Protein 6JKK (pdb70)

Radius of gyration: 20.42 Å; Cα contacts (8 Å, |Δi|>4): 570; chains: 1; bounding box: 58×42×47 Å

B-factor: mean 30.37, std 13.74, range [8.72, 92.18]

Secondary structure (DSSP, 8-state):
--TT-HHHHHHHHHHTTHHHHHTT-TTEEE-S-PPPP-TTEEEEETTEEEEEEEEEEE-SSEEEEEEEETTTTEEEEEEEESS--HHHHHHHHHHHHH---TTTGGGB----EEEE-SS-EEEEEEPPSS-BHHHHHHHHHHHHSSPPPHHHHHHHHHHHHHHHHHHHHTTEE-S--SGGGEEE-SPPPSSTTS--EEE---TT-EEGGGS-TT--B----SSGGG--HHHHTT--BSTHHHHHHHHHHHHHHHHSS---EEE-TTSS-EEESSPPPTTTTHHHHHHHHHHHH--S-SS----HHHHHHHHHHHHHTTHHHHHHHHHHHHHHH-

InterPro domains:
  IPR000719 Protein kinase domain [PF00069] (1175-1383)
  IPR000719 Protein ki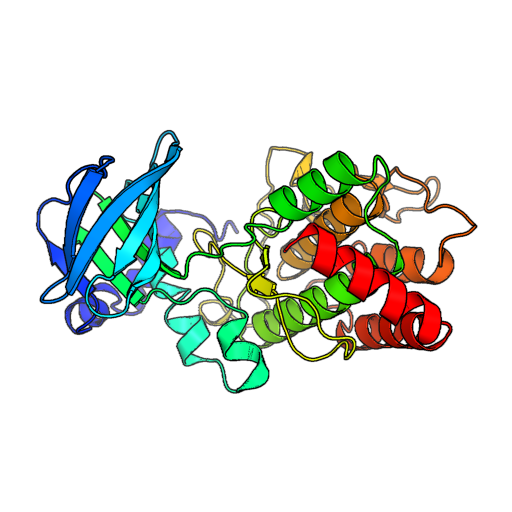nase domain [PS50011] (1175-1460)
  IPR000719 Protein kinase domain [SM00220] (1175-1437)
  IPR008271 Serine/threonine-protein kinase, active site [PS00108] (1297-1309)
  IPR011009 Protein kinase-like domain superfamily [SSF56112] (1172-1439)
  IPR013212 Mad3/Bub1 homology region 1 [PF08311] (39-160)
  IPR013212 Mad3/Bub1 homology region 1 [PS51489] (43-205)
  IPR013212 Mad3/Bub1 homology region 1 [SM00777] (36-160)
  IPR015661 Mitotic spindle checkpoint protein Bub1/Mad3 [PTHR14030] (1158-1445)
  IPR017441 Protein kinase, ATP binding site [PS00107] (1181-1204)

Solvent-accessible surface area: 16190 Å² total; per-residue (Å²): 107,46,4,43,65,116,142,32,26,53,59,18,18,129,81,66,79,9,68,106,110,3,103,146,26,115,42,8,49,89,44,46,128,5,160,171,12,116,50,137,52,113,30,98,0,88,132,27,96,1,62,2,34,142,91,97,28,135,52,84,156,13,16,47,10,14,3,69,20,77,154,60,39,131,85,4,18,0,46,4,47,54,107,15,21,81,16,9,0,11,0,5,33,46,0,45,84,49,23,125,30,142,76,0,81,74,0,1,8,88,11,48,48,0,11,3,2,128,50,0,0,1,7,0,25,89,53,7,108,57,25,23,0,32,35,2,1,75,81,7,46,86,88,51,115,169,70,5,43,20,11,3,0,0,1,0,0,0,5,0,0,11,0,0,41,57,0,26,87,15,8,0,0,0,8,44,11,56,5,66,4,0,23,0,40,76,57,10,52,66,73,26,61,78,7,1,0,11,0,28,53,1,16,72,1,2,1,26,130,48,24,96,130,131,36,47,1,90,74,64,40,174,80,79,80,84,43,0,5,4,8,65,56,78,93,62,0,3,40,4,11,1,0,13,6,0,0,21,0,0,2,7,0,2,14,27,145,134,4,107,9,49,84,80,102,140,48,110,62,33,18,3,121,35,118,8,34,167,176,35,65,82,101,19,0,59,42,0,1,91,45,2,4,41,14,194,52,26,202,79,56,26,100,7,62,94,3,19,69,42,0,59,74,12,10,59,146,93,128,163,87,10,49,76,3,9,64,115,7,34,98,28,11,165

Structure (mmCIF, N/CA/C/O backbone):
data_6JKK
#
_entry.id   6JKK
#
_cell.length_a   59.221
_cell.length_b   61.617
_cell.length_c   94.054
_cell.angle_alpha   90.000
_cell.angle_beta   90.000
_cell.angle_gamma   90.000
#
_symmetry.space_group_name_H-M   'P 21 21 21'
#
loop_
_entity.id
_entity.type
_entity.pdbx_description
1 polymer 'Mitotic checkpoint control protein kinase BUB1'
2 non-polymer GLYCEROL
3 non-polymer DI(HYDROXYETHYL)ETHER
4 water water
#
loop_
_atom_site.group_PDB
_atom_site.id
_atom_site.type_symbol
_atom_site.label_atom_id
_atom_site.label_alt_id
_atom_site.label_comp_id
_atom_site.label_asym_id
_atom_site.label_entity_id
_atom_site.label_seq_id
_atom_site.pdbx_PDB_ins_code
_atom_site.Cartn_x
_atom_site.Cartn_y
_atom_site.Cartn_z
_atom_site.occupancy
_atom_site.B_iso_or_equiv
_atom_site.auth_seq_id
_atom_site.auth_comp_id
_atom_site.auth_asym_id
_atom_site.auth_atom_id
_atom_site.pdbx_PDB_model_num
ATOM 1 N N . PHE A 1 7 ? 7.266 28.033 53.529 1.00 51.39 1126 PHE A N 1
ATOM 2 C CA . PHE A 1 7 ? 6.469 28.758 52.550 1.00 46.54 1126 PHE A CA 1
ATOM 3 C C . PHE A 1 7 ? 6.354 27.944 51.264 1.00 47.32 1126 PHE A C 1
ATOM 4 O O . PHE A 1 7 ? 7.346 27.390 50.786 1.00 49.25 1126 PHE A O 1
ATOM 12 N N . ASN A 1 8 ? 5.139 27.866 50.722 1.00 44.88 1127 ASN A N 1
ATOM 13 C CA . ASN A 1 8 ? 4.902 27.254 49.416 1.00 39.91 1127 ASN A CA 1
ATOM 14 C C . ASN A 1 8 ? 4.481 28.304 48.396 1.00 33.52 1127 ASN A C 1
ATOM 15 O O . ASN A 1 8 ? 3.379 28.837 48.471 1.00 38.68 1127 ASN A O 1
ATOM 20 N N . PRO A 1 9 ? 5.360 28.587 47.424 1.00 38.04 1128 PRO A N 1
ATOM 21 C CA . PRO A 1 9 ? 5.131 29.619 46.407 1.00 34.42 1128 PRO A CA 1
ATOM 22 C C . PRO A 1 9 ? 4.267 29.133 45.252 1.00 29.49 1128 PRO A C 1
ATOM 23 O O . PRO A 1 9 ? 4.017 29.896 44.320 1.00 24.28 1128 PRO A O 1
ATOM 27 N N . PHE A 1 10 ? 3.838 27.876 45.298 1.00 28.14 1129 PHE A N 1
ATOM 28 C CA . PHE A 1 10 ? 2.942 27.355 44.273 1.00 29.46 1129 PHE A CA 1
ATOM 29 C C . PHE A 1 10 ? 1.493 27.349 44.762 1.00 32.74 1129 PHE A C 1
ATOM 30 O O . PHE A 1 10 ? 0.583 26.930 44.039 1.00 32.15 1129 PHE A O 1
ATOM 38 N N . ASN A 1 11 ? 1.289 27.820 45.990 1.00 29.32 1130 ASN A N 1
ATOM 39 C CA . ASN A 1 11 ? -0.031 27.825 46.615 1.00 31.32 1130 ASN A CA 1
ATOM 40 C C . ASN A 1 11 ? -1.066 28.620 45.821 1.00 39.09 1130 ASN A C 1
ATOM 41 O O . ASN A 1 11 ? -0.882 29.810 45.559 1.00 38.40 1130 ASN A O 1
ATOM 46 N N . VAL A 1 12 ? -2.154 27.946 45.452 1.00 38.87 1131 VAL A N 1
ATOM 47 C CA . VAL A 1 12 ? -3.209 28.513 44.611 1.00 40.84 1131 VAL A CA 1
ATOM 48 C C . VAL A 1 12 ? -3.810 29.801 45.192 1.00 41.39 1131 VAL A C 1
ATOM 49 O O . VAL A 1 12 ? -4.051 30.770 44.463 1.00 39.58 1131 VAL A O 1
ATOM 53 N N . GLU A 1 13 ? -4.032 29.817 46.505 1.00 43.07 1132 GLU A N 1
ATOM 54 C CA . GLU A 1 13 ? -4.619 30.986 47.158 1.00 41.38 1132 GLU A CA 1
ATOM 55 C C . GLU A 1 13 ? -3.623 32.136 47.274 1.00 40.58 1132 GLU A C 1
ATOM 56 O O . GLU A 1 13 ? -4.002 33.304 47.194 1.00 36.41 1132 GLU A O 1
ATOM 62 N N . LEU A 1 14 ? -2.349 31.803 47.468 1.00 37.29 1133 LEU A N 1
ATOM 63 C CA . LEU A 1 14 ? -1.293 32.810 47.434 1.00 43.00 1133 LEU A CA 1
ATOM 64 C C . LEU A 1 14 ? -1.243 33.449 46.047 1.00 39.34 1133 LEU A C 1
ATOM 65 O O . LEU A 1 14 ? -1.204 34.675 45.917 1.00 28.96 1133 LEU A O 1
ATOM 70 N N . ILE A 1 15 ? -1.261 32.606 45.015 1.00 33.83 1134 ILE A N 1
ATOM 71 C CA . ILE A 1 15 ? -1.268 33.070 43.627 1.00 32.37 1134 ILE A CA 1
ATOM 72 C C . ILE A 1 15 ? -2.429 34.034 43.344 1.00 31.63 1134 ILE A C 1
ATOM 73 O O . ILE A 1 15 ? -2.233 35.102 42.755 1.00 27.61 1134 ILE A O 1
ATOM 78 N N . SER A 1 16 ? -3.635 33.652 43.758 1.00 27.55 1135 SER A N 1
ATOM 79 C CA . SER A 1 16 ? -4.797 34.518 43.593 1.00 29.79 1135 SER A CA 1
ATOM 80 C C . SER A 1 16 ? -4.586 35.841 44.314 1.00 31.79 1135 SER A C 1
ATOM 81 O O . SER A 1 16 ? -4.880 36.909 43.769 1.00 33.08 1135 SER A O 1
ATOM 84 N N . SER A 1 17 ? -4.073 35.757 45.540 1.00 30.70 1136 SER A N 1
ATOM 85 C CA . SER A 1 17 ? -3.799 36.940 46.353 1.00 39.13 1136 SER A CA 1
ATOM 86 C C . SER A 1 17 ? -2.801 37.872 4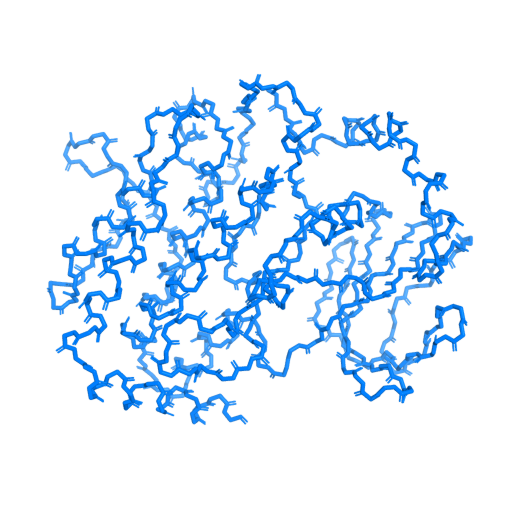5.674 1.00 33.34 1136 SER A C 1
ATOM 87 O O . SER A 1 17 ? -2.999 39.088 45.635 1.00 34.54 1136 SER A O 1
ATOM 90 N N . LEU A 1 18 ? -1.732 37.292 45.137 1.00 28.14 1137 LEU A N 1
ATOM 91 C CA . LEU A 1 18 ? -0.681 38.074 44.492 1.00 35.19 1137 LEU A CA 1
ATOM 92 C C . LEU A 1 18 ? -1.204 38.804 43.259 1.00 32.47 1137 LEU A C 1
ATOM 93 O O . LEU A 1 18 ? -0.942 39.998 43.076 1.00 28.55 1137 LEU A O 1
ATOM 98 N N . LEU A 1 19 ? -1.941 38.081 42.418 1.00 26.76 1138 LEU A N 1
ATOM 99 C CA . LEU A 1 19 ? -2.500 38.660 41.198 1.00 27.03 1138 LEU A CA 1
ATOM 100 C C . LEU A 1 19 ? -3.492 39.773 41.527 1.00 28.29 1138 LEU A C 1
ATOM 101 O O . LEU A 1 19 ? -3.553 40.799 40.837 1.00 30.49 1138 LEU A O 1
ATOM 106 N N . GLU A 1 20 ? -4.271 39.576 42.584 1.00 27.61 1139 GLU A N 1
ATOM 107 C CA . GLU A 1 20 ? -5.214 40.608 42.998 1.00 33.40 1139 GLU A CA 1
ATOM 108 C C . GLU A 1 20 ? -4.488 41.816 43.589 1.00 31.60 1139 GLU A C 1
ATOM 109 O O . GLU A 1 20 ? -4.934 42.950 43.425 1.00 35.04 1139 GLU A O 1
ATOM 115 N N . SER A 1 21 ? -3.354 41.577 44.245 1.00 31.52 1140 SER A N 1
ATOM 116 C CA . SER A 1 21 ? -2.599 42.665 44.870 1.00 40.93 1140 SER A CA 1
ATOM 117 C C . SER A 1 21 ? -2.034 43.642 43.833 1.00 39.77 1140 SER A C 1
ATOM 118 O O . SER A 1 21 ? -1.775 44.808 44.139 1.00 34.96 1140 SER A O 1
ATOM 121 N N . ILE A 1 22 ? -1.858 43.165 42.604 1.00 32.83 1141 ILE A N 1
ATOM 122 C CA . ILE A 1 22 ? -1.333 44.001 41.529 1.00 30.60 1141 ILE A CA 1
ATOM 123 C C . ILE A 1 22 ? -2.382 44.304 40.456 1.00 31.74 1141 ILE A C 1
ATOM 124 O O . ILE A 1 22 ? -2.038 44.790 39.372 1.00 28.66 1141 ILE A O 1
ATOM 129 N N . ASP A 1 23 ? -3.648 44.015 40.759 1.00 25.39 1142 ASP A N 1
ATOM 130 C CA . ASP A 1 23 ? -4.758 44.313 39.848 1.00 25.24 1142 ASP A CA 1
ATOM 131 C C . ASP A 1 23 ? -4.519 43.738 38.449 1.00 26.26 1142 ASP A C 1
ATOM 132 O O . ASP A 1 23 ? -4.599 44.453 37.447 1.00 25.60 1142 ASP A O 1
ATOM 137 N N . PHE A 1 24 ? -4.215 42.446 38.394 1.00 23.71 1143 PHE A N 1
ATOM 138 C CA . PHE A 1 24 ? -3.856 41.802 37.139 1.00 22.16 1143 PHE A CA 1
ATOM 139 C C . PHE A 1 24 ? -5.019 41.762 36.138 1.00 25.69 1143 PHE A C 1
ATOM 140 O O . PHE A 1 24 ? -4.820 42.006 34.947 1.00 24.97 1143 PHE A O 1
ATOM 148 N N . SER A 1 25 ? -6.227 41.463 36.613 1.00 27.71 1144 SER A N 1
ATOM 149 C CA . SER A 1 25 ? -7.384 41.358 35.723 1.00 24.11 1144 SER A CA 1
ATOM 150 C C . SER A 1 25 ? -7.684 42.688 35.036 1.00 27.27 1144 SER A C 1
ATOM 151 O O . SER A 1 25 ? -7.988 42.737 33.843 1.00 26.58 1144 SER A O 1
ATOM 154 N N . MET A 1 26 ? -7.578 43.771 35.796 1.00 22.92 1145 MET A N 1
ATOM 155 C CA . MET A 1 26 ? -7.742 45.110 35.259 1.00 32.04 1145 MET A CA 1
ATOM 156 C C . MET A 1 26 ? -6.715 45.403 34.156 1.00 28.37 1145 MET A C 1
ATOM 157 O O . MET A 1 26 ? -7.012 46.109 33.187 1.00 29.93 1145 MET A O 1
ATOM 162 N N . TYR A 1 27 ? -5.513 44.853 34.300 1.00 24.02 1146 TYR A N 1
ATOM 163 C CA . TYR A 1 27 ? -4.481 45.024 33.281 1.00 18.76 1146 TYR A CA 1
ATOM 164 C C . TYR A 1 27 ? -4.784 44.223 32.016 1.00 21.68 1146 TYR A C 1
ATOM 165 O O . TYR A 1 27 ? -4.795 44.784 30.922 1.00 18.44 1146 TYR A O 1
ATOM 174 N N . ILE A 1 28 ? -5.042 42.923 32.149 1.00 18.28 1147 ILE A N 1
ATOM 175 C CA . ILE A 1 28 ? -5.229 42.099 30.950 1.00 16.39 1147 ILE A CA 1
ATOM 176 C C . ILE A 1 28 ? -6.494 42.461 30.166 1.00 21.27 1147 ILE A C 1
ATOM 177 O O . ILE A 1 28 ? -6.570 42.220 28.958 1.00 21.35 1147 ILE A O 1
ATOM 182 N N . GLU A 1 29 ? -7.464 43.069 30.849 1.00 18.71 1148 GLU A N 1
ATOM 183 C CA . GLU A 1 29 ? -8.673 43.579 30.195 1.00 19.79 1148 GLU A CA 1
ATOM 184 C C . GLU A 1 29 ? -8.370 44.679 29.168 1.00 22.47 1148 GLU A C 1
ATOM 185 O O . GLU A 1 29 ? -9.222 45.011 28.341 1.00 25.25 1148 GLU A O 1
ATOM 191 N N . LYS A 1 30 ? -7.164 45.245 29.237 1.00 18.73 1149 LYS A N 1
ATOM 192 C CA . LYS A 1 30 ? -6.752 46.349 28.364 1.00 23.59 1149 LYS A CA 1
ATOM 193 C C . LYS A 1 30 ? -5.830 45.924 27.222 1.00 23.30 1149 LYS A C 1
ATOM 194 O O . LYS A 1 30 ? -5.541 46.716 26.317 1.00 21.37 1149 LYS A O 1
ATOM 200 N N . LEU A 1 31 ? -5.345 44.690 27.275 1.00 17.81 1150 LEU A N 1
ATOM 201 C CA . LEU A 1 31 ? -4.357 44.224 26.303 1.00 15.12 1150 LEU A CA 1
ATOM 202 C C . LEU A 1 31 ? -5.023 43.799 24.999 1.00 21.65 1150 LEU A C 1
ATOM 203 O O . LEU A 1 31 ? -5.884 42.924 25.002 1.00 20.73 1150 LEU A O 1
ATOM 208 N N . PRO A 1 32 ? -4.619 44.419 23.879 1.00 22.53 1151 PRO A N 1
ATOM 209 C CA . PRO A 1 32 ? -5.228 44.128 22.579 1.00 20.01 1151 PRO A CA 1
ATOM 210 C C . PRO A 1 32 ? -5.013 42.683 22.138 1.00 15.02 1151 PRO A C 1
ATOM 211 O O . PRO A 1 32 ? -5.802 42.187 21.336 1.00 19.21 1151 PRO A O 1
ATOM 215 N N . HIS A 1 33 ? -3.976 42.020 22.639 1.00 13.98 1152 HIS A N 1
ATOM 216 C CA . HIS A 1 33 ? -3.739 40.634 22.240 1.00 15.87 1152 HIS A CA 1
ATOM 217 C C . HIS A 1 33 ? -4.370 39.632 23.199 1.00 21.20 1152 HIS A C 1
ATOM 218 O O . HIS A 1 33 ? -4.162 38.426 23.071 1.00 22.50 1152 HIS A O 1
ATOM 225 N N . CYS A 1 34 ? -5.164 40.136 24.140 1.00 17.51 1153 CYS A N 1
ATOM 226 C CA . CYS A 1 34 ? -5.920 39.274 25.040 1.00 15.99 1153 CYS A CA 1
ATOM 227 C C . CYS A 1 34 ? -7.401 39.510 24.794 1.00 15.96 1153 CYS A C 1
ATOM 228 O O . CYS A 1 34 ? -7.847 40.660 24.742 1.00 17.40 1153 CYS A O 1
ATOM 231 N N . GLN A 1 35 ? -8.158 38.431 24.620 1.00 16.62 1154 GLN A N 1
ATOM 232 C CA . GLN A 1 35 ? -9.611 38.549 24.529 1.00 24.49 1154 GLN A CA 1
ATOM 233 C C . GLN A 1 35 ? -10.280 37.816 25.679 1.00 23.99 1154 GLN A C 1
ATOM 234 O O . GLN A 1 35 ? -10.134 36.604 25.822 1.00 19.99 1154 GLN A O 1
ATOM 240 N N . LEU A 1 36 ? -11.000 38.565 26.505 1.00 20.03 1155 LEU A N 1
ATOM 241 C CA . LEU A 1 36 ? -11.875 37.975 27.511 1.00 21.40 1155 LEU A CA 1
ATOM 242 C C . LEU A 1 36 ? -13.153 37.448 26.863 1.00 23.02 1155 LEU A C 1
ATOM 243 O O . LEU A 1 36 ? -13.790 38.151 26.079 1.00 23.72 1155 LEU A O 1
ATOM 248 N N . VAL A 1 37 ? -13.524 36.211 27.189 1.00 20.56 1156 VAL A N 1
ATOM 249 C CA . VAL A 1 37 ? -14.795 35.646 26.730 1.00 22.59 1156 VAL A CA 1
ATOM 250 C C . VAL A 1 37 ? -15.500 34.934 27.879 1.00 24.50 1156 VAL A C 1
ATOM 251 O O . VAL A 1 37 ? -14.885 34.636 28.905 1.00 26.43 1156 VAL A O 1
ATOM 255 N N . GLY A 1 38 ? -16.790 34.661 27.709 1.00 25.91 1157 GLY A N 1
ATOM 256 C CA . GLY A 1 38 ? -17.524 33.915 28.709 1.00 27.40 1157 GLY A CA 1
ATOM 257 C C . GLY A 1 38 ? -17.037 32.478 28.735 1.00 32.41 1157 GLY A C 1
ATOM 258 O O . GLY A 1 38 ? -16.565 31.983 29.762 1.00 32.50 1157 GLY A O 1
ATOM 259 N N . HIS A 1 39 ? -17.123 31.810 27.590 1.00 27.56 1158 HIS A N 1
ATOM 260 C CA . HIS A 1 39 ? -16.833 30.382 27.536 1.00 27.82 1158 HIS A CA 1
ATOM 261 C C . HIS A 1 39 ? -15.833 30.047 26.439 1.00 29.17 1158 HIS A C 1
ATOM 262 O O . HIS A 1 39 ? -16.056 30.369 25.269 1.00 26.79 1158 HIS A O 1
ATOM 269 N N . VAL A 1 40 ? -14.735 29.397 26.824 1.00 24.82 1159 VAL A N 1
ATOM 270 C CA . VAL A 1 40 ? -13.735 28.937 25.874 1.00 26.58 1159 VAL A CA 1
ATOM 271 C C . VAL A 1 40 ? -14.036 27.486 25.526 1.00 25.16 1159 VAL A C 1
ATOM 272 O O . VAL A 1 40 ? -14.139 26.646 26.424 1.00 25.89 1159 VAL A O 1
ATOM 276 N N . LYS A 1 41 ? -14.197 27.196 24.235 1.00 25.99 1160 LYS A N 1
ATOM 277 C CA . LYS A 1 41 ? -14.467 25.831 23.782 1.00 29.15 1160 LYS A CA 1
ATOM 278 C C . LYS A 1 41 ? -13.244 24.943 23.974 1.00 26.38 1160 LYS A C 1
ATOM 279 O O . LYS A 1 41 ? -12.099 25.411 23.932 1.00 25.28 1160 LYS A O 1
ATOM 285 N N . ARG A 1 42 ? -13.490 23.656 24.189 1.00 28.00 1161 ARG A N 1
ATOM 286 C CA . ARG A 1 42 ? -12.427 22.666 24.216 1.00 29.90 1161 ARG A CA 1
ATOM 287 C C . ARG A 1 42 ? -11.765 22.636 22.839 1.00 28.90 1161 ARG A C 1
ATOM 288 O O . ARG A 1 42 ? -12.452 22.611 21.820 1.00 33.90 1161 ARG A O 1
ATOM 296 N N . LEU A 1 43 ? -10.438 22.681 22.800 1.00 24.58 1162 LEU A N 1
ATOM 297 C CA . LEU A 1 43 ? -9.729 22.623 21.528 1.00 26.79 1162 LEU A CA 1
ATOM 298 C C . LEU A 1 43 ? -10.011 21.292 20.847 1.00 30.78 1162 LEU A C 1
ATOM 299 O O . LEU A 1 43 ? -10.073 20.256 21.506 1.00 27.36 1162 LEU A O 1
ATOM 304 N N . HIS A 1 44 ? -10.195 21.320 19.531 1.00 31.17 1163 HIS A N 1
ATOM 305 C CA . HIS A 1 44 ? -10.459 20.097 18.783 1.00 37.11 1163 HIS A CA 1
ATOM 306 C C . HIS A 1 44 ? -9.717 20.134 17.451 1.00 34.85 1163 HIS A C 1
ATOM 307 O O . HIS A 1 44 ? -9.632 21.185 16.815 1.00 36.11 1163 HIS A O 1
ATOM 314 N N . PRO A 1 45 ? -9.164 18.989 17.028 1.00 35.13 1164 PRO A N 1
ATOM 315 C CA . PRO A 1 45 ? -8.402 18.953 15.771 1.00 38.22 1164 PRO A CA 1
ATOM 316 C C . PRO A 1 45 ? -9.207 19.389 14.544 1.00 34.93 1164 PRO A C 1
ATOM 317 O O . PRO A 1 45 ? -10.425 19.226 14.515 1.00 37.15 1164 PRO A O 1
ATOM 321 N N . ASN A 1 46 ? -8.514 19.944 13.551 1.00 37.88 1165 ASN A N 1
ATOM 322 C CA . ASN A 1 46 ? -9.118 20.330 12.273 1.00 41.07 1165 ASN A CA 1
ATOM 323 C C . ASN A 1 46 ? -10.252 21.345 12.374 1.00 41.55 1165 ASN A C 1
ATOM 324 O O . ASN A 1 46 ? -11.270 21.226 11.691 1.00 38.84 1165 ASN A O 1
ATOM 329 N N . THR A 1 47 ? -10.061 22.346 13.226 1.00 37.82 1166 THR A N 1
ATOM 330 C CA . THR A 1 47 ? -11.039 23.406 13.412 1.00 38.65 1166 THR A CA 1
ATOM 331 C C . THR A 1 47 ? -10.358 24.752 13.273 1.00 37.68 1166 THR A C 1
ATOM 332 O O . THR A 1 47 ? -9.201 24.842 12.853 1.00 31.49 1166 THR A O 1
ATOM 336 N N . HIS A 1 48 ? -11.079 25.802 13.639 1.00 42.82 1167 HIS A N 1
ATOM 337 C CA . HIS A 1 48 ? -10.502 27.131 13.650 1.00 39.49 1167 HIS A CA 1
ATOM 338 C C . HIS A 1 48 ? -10.813 27.837 14.956 1.00 33.00 1167 HIS A C 1
ATOM 339 O O . HIS A 1 48 ? -11.760 27.485 15.663 1.00 32.50 1167 HIS A O 1
ATOM 346 N N . LEU A 1 49 ? -10.000 28.835 15.268 1.00 29.25 1168 LEU A N 1
ATOM 347 C CA . LEU A 1 49 ? -10.115 29.554 16.521 1.00 29.81 1168 LEU A CA 1
ATOM 348 C C . LEU A 1 49 ? -9.812 31.005 16.229 1.00 25.72 1168 LEU A C 1
ATOM 349 O O . LEU A 1 49 ? -8.895 31.312 15.463 1.00 31.01 1168 LEU A O 1
ATOM 354 N N . GLU A 1 50 ? -10.577 31.901 16.837 1.00 24.52 1169 GLU A N 1
ATOM 355 C CA . GLU A 1 50 ? -10.327 33.322 16.662 1.00 23.72 1169 GLU A CA 1
ATOM 356 C C . GLU A 1 50 ? -9.966 34.008 17.975 1.00 23.67 1169 GLU A C 1
ATOM 357 O O . GLU A 1 50 ? -10.567 33.743 19.016 1.00 25.25 1169 GLU A O 1
ATOM 363 N N . VAL A 1 51 ? -8.970 34.885 17.918 1.00 20.49 1170 VAL A N 1
ATOM 364 C CA . VAL A 1 51 ? -8.721 35.818 19.005 1.00 22.46 1170 VAL A CA 1
ATOM 365 C C . VAL A 1 51 ? -8.828 37.200 18.385 1.00 23.09 1170 VAL A C 1
ATOM 366 O O . VAL A 1 51 ? -7.934 37.624 17.642 1.00 22.28 1170 VAL A O 1
ATOM 370 N N . HIS A 1 52 ? -9.933 37.885 18.671 1.00 26.76 1171 HIS A N 1
ATOM 371 C CA . HIS A 1 52 ? -10.222 39.180 18.054 1.00 29.86 1171 HIS A CA 1
ATOM 372 C C . HIS A 1 52 ? -10.301 39.063 16.528 1.00 33.41 1171 HIS A C 1
ATOM 373 O O . HIS A 1 52 ? -11.164 38.367 16.003 1.00 38.00 1171 HIS A O 1
ATOM 380 N N . ASN A 1 53 ? -9.400 39.742 15.823 1.00 40.49 1172 ASN A N 1
ATOM 381 C CA . ASN A 1 53 ? -9.399 39.709 14.360 1.00 45.67 1172 ASN A CA 1
ATOM 382 C C . ASN A 1 53 ? -8.545 38.579 13.781 1.00 38.45 1172 ASN A C 1
ATOM 383 O O . ASN A 1 53 ? -8.568 38.327 12.574 1.00 38.01 1172 ASN A O 1
ATOM 388 N N . GLU A 1 54 ? -7.799 37.898 14.646 1.00 33.22 1173 GLU A N 1
ATOM 389 C CA . GLU A 1 54 ? -6.848 36.886 14.202 1.00 30.00 1173 GLU A CA 1
ATOM 390 C C . GLU A 1 54 ? -7.467 35.491 14.172 1.00 34.42 1173 GLU A C 1
ATOM 391 O O . GLU A 1 54 ? -8.050 35.042 15.162 1.00 30.05 1173 GLU A O 1
ATOM 397 N N . LYS A 1 55 ? -7.351 34.816 13.028 1.00 33.37 1174 LYS A N 1
ATOM 398 C CA . LYS A 1 55 ? -7.882 33.460 12.875 1.00 31.63 1174 LYS A CA 1
ATOM 399 C C . LYS A 1 55 ? -6.765 32.418 12.826 1.00 30.79 1174 LYS A C 1
ATOM 400 O O . LYS A 1 55 ? -5.714 32.643 12.219 1.00 30.74 1174 LYS A O 1
ATOM 406 N N . PHE A 1 56 ? -6.996 31.283 13.477 1.00 32.93 1175 PHE A N 1
ATOM 407 C CA . PHE A 1 56 ? -5.993 30.233 13.563 1.00 23.81 1175 PHE A CA 1
ATOM 408 C C . PHE A 1 56 ? -6.585 28.906 13.113 1.00 28.07 1175 PHE A C 1
ATOM 409 O O . PHE A 1 56 ? -7.745 28.618 13.390 1.00 30.19 1175 PHE A O 1
ATOM 417 N N . GLU A 1 57 ? -5.795 28.112 12.400 1.00 25.99 1176 GLU A N 1
ATOM 418 C CA . GLU A 1 57 ? -6.146 26.714 12.175 1.00 34.10 1176 GLU A CA 1
ATOM 419 C C . GLU A 1 57 ? -5.745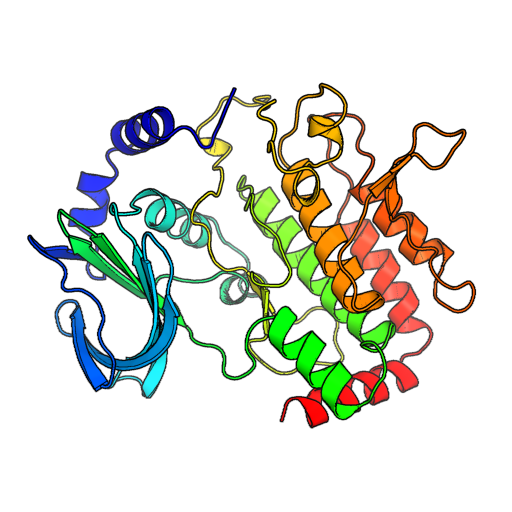 25.988 13.446 1.00 25.84 1176 GLU A C 1
ATOM 420 O O . GLU A 1 57 ? -4.674 26.253 13.987 1.00 25.23 1176 GLU A O 1
ATOM 426 N N . VAL A 1 58 ? -6.603 25.101 13.939 1.00 31.28 1177 VAL A N 1
ATOM 427 C CA . VAL A 1 58 ? -6.217 24.184 15.010 1.00 28.88 1177 VAL A CA 1
ATOM 428 C C . VAL A 1 58 ? -6.065 22.814 14.358 1.00 25.80 1177 VAL A C 1
ATOM 429 O O . VAL A 1 58 ? -7.051 22.222 13.931 1.00 28.73 1177 VAL A O 1
ATOM 433 N N . SER A 1 59 ? -4.832 22.317 14.270 1.00 24.85 1178 SER A N 1
ATOM 434 C CA . SER A 1 59 ? -4.554 21.160 13.418 1.00 29.10 1178 SER A CA 1
ATOM 435 C C . SER A 1 59 ? -4.522 19.814 14.145 1.00 31.73 1178 SER A C 1
ATOM 436 O O . SER A 1 59 ? -5.457 19.015 14.022 1.00 37.87 1178 SER A O 1
ATOM 439 N N . LYS A 1 60 ? -3.448 19.569 14.890 1.00 25.07 1179 LYS A N 1
ATOM 440 C CA . LYS A 1 60 ? -3.198 18.252 15.473 1.00 25.56 1179 LYS A CA 1
ATOM 441 C C . LYS A 1 60 ? -2.921 18.291 16.978 1.00 23.67 1179 LYS A C 1
ATOM 442 O O . LYS A 1 60 ? -2.323 19.235 17.495 1.00 21.51 1179 LYS A O 1
ATOM 448 N N . MET A 1 61 ? -3.370 17.256 17.681 1.00 24.80 1180 MET A N 1
ATOM 449 C CA . MET A 1 61 ? -3.091 17.127 19.111 1.00 28.96 1180 MET A CA 1
ATOM 450 C C . MET A 1 61 ? -1.612 16.854 19.327 1.00 22.26 1180 MET A C 1
ATOM 451 O O . MET A 1 61 ? -1.019 16.039 18.616 1.00 23.24 1180 MET A O 1
ATOM 456 N N . ILE A 1 62 ? -1.010 17.537 20.297 1.00 20.25 1181 ILE A N 1
ATOM 457 C CA . ILE A 1 62 ? 0.353 17.223 20.712 1.00 24.08 1181 ILE A CA 1
ATOM 458 C C . ILE A 1 62 ? 0.300 16.444 22.022 1.00 28.88 1181 ILE A C 1
ATOM 459 O O . ILE A 1 62 ? 0.851 15.343 22.139 1.00 32.92 1181 ILE A O 1
ATOM 464 N N . GLY A 1 63 ? -0.394 17.017 23.000 1.00 21.17 1182 GLY A N 1
ATOM 465 C CA . GLY A 1 63 ? -0.531 16.392 24.300 1.00 26.70 1182 GLY A CA 1
ATOM 466 C C . GLY A 1 63 ? -1.892 16.703 24.876 1.00 29.65 1182 GLY A C 1
ATOM 467 O O . GLY A 1 63 ? -2.489 17.733 24.550 1.00 25.70 1182 GLY A O 1
ATOM 468 N N . LYS A 1 64 ? -2.386 15.819 25.735 1.00 30.85 1183 LYS A N 1
ATOM 469 C CA . LYS A 1 64 ? -3.727 15.963 26.283 1.00 45.11 1183 LYS A CA 1
ATOM 470 C C . LYS A 1 64 ? -3.771 15.368 27.683 1.00 48.69 1183 LYS A C 1
ATOM 471 O O . LYS A 1 64 ? -3.674 14.151 27.845 1.00 51.29 1183 LYS A O 1
ATOM 477 N N . GLY A 1 65 ? -3.903 16.229 28.689 1.00 39.53 1184 GLY A N 1
ATOM 478 C CA . GLY A 1 65 ? -3.897 15.798 30.076 1.00 44.05 1184 GLY A CA 1
ATOM 479 C C . GLY A 1 65 ? -5.236 15.937 30.776 1.00 49.94 1184 GLY A C 1
ATOM 480 O O . GLY A 1 65 ? -6.269 16.154 30.140 1.00 55.98 1184 GLY A O 1
ATOM 481 N N . ALA A 1 66 ? -5.218 15.806 32.099 1.00 49.99 1185 ALA A N 1
ATOM 482 C CA . ALA A 1 66 ? -6.440 15.884 32.899 1.00 52.17 1185 ALA A CA 1
ATOM 483 C C . ALA A 1 66 ? -7.027 17.298 32.946 1.00 46.87 1185 ALA A C 1
ATOM 484 O O . ALA A 1 66 ? -8.244 17.475 33.059 1.00 44.09 1185 ALA A O 1
ATOM 486 N N . TYR A 1 67 ? -6.154 18.296 32.856 1.00 46.01 1186 TYR A N 1
ATOM 487 C CA . TYR A 1 67 ? -6.562 19.687 33.012 1.00 46.61 1186 TYR A CA 1
ATOM 488 C C . TYR A 1 67 ? -6.175 20.563 31.818 1.00 38.55 1186 TYR A C 1
ATOM 489 O O . TYR A 1 67 ? -6.166 21.796 31.912 1.00 28.00 1186 TYR A O 1
ATOM 498 N N . GLY A 1 68 ? -5.868 19.927 30.690 1.00 28.66 1187 GLY A N 1
ATOM 499 C CA . GLY A 1 68 ? -5.618 20.678 29.474 1.00 27.21 1187 GLY A CA 1
ATOM 500 C C . GLY A 1 68 ? -5.049 19.871 28.327 1.00 25.27 1187 GLY A C 1
ATOM 501 O O . GLY A 1 68 ? -4.982 18.640 28.378 1.00 27.15 1187 GLY A O 1
ATOM 502 N N . SER A 1 69 ? -4.622 20.578 27.287 1.00 22.45 1188 SER A N 1
ATOM 503 C CA . SER A 1 69 ? -4.036 19.940 26.117 1.00 21.75 1188 SER A CA 1
ATOM 504 C C . SER A 1 69 ? -3.182 20.949 25.365 1.00 19.58 1188 SER A C 1
ATOM 505 O O . SER A 1 69 ? -3.245 22.153 25.635 1.00 21.61 1188 SER A O 1
ATOM 508 N N . VAL A 1 70 ? -2.366 20.451 24.441 1.00 17.30 1189 VAL A N 1
ATOM 509 C CA . VAL A 1 70 ? -1.583 21.307 23.558 1.00 15.28 1189 VAL A CA 1
ATOM 510 C C . VAL A 1 70 ? -1.838 20.866 22.128 1.00 16.38 1189 VAL A C 1
ATOM 511 O O . VAL A 1 70 ? -1.807 19.665 21.822 1.00 18.80 1189 VAL A O 1
ATOM 515 N N . TYR A 1 71 ? -2.104 21.836 21.261 1.00 17.31 1190 TYR A N 1
ATOM 516 C CA . TYR A 1 71 ? -2.372 21.570 19.851 1.00 17.36 1190 TYR A CA 1
ATOM 517 C C . TYR A 1 71 ? -1.431 22.395 18.991 1.00 16.73 1190 TYR A C 1
ATOM 518 O O . TYR A 1 71 ? -1.019 23.486 19.391 1.00 19.95 1190 TYR A O 1
ATOM 527 N N . VAL A 1 72 ? -1.071 21.867 17.824 1.00 18.77 1191 VAL A N 1
ATOM 528 C CA . VAL A 1 72 ? -0.296 22.645 16.861 1.00 18.80 1191 VAL A CA 1
ATOM 529 C C . VAL A 1 72 ? -1.275 23.204 15.834 1.00 25.16 1191 VAL A C 1
ATOM 530 O O . VAL A 1 72 ? -2.246 22.537 15.462 1.00 21.45 1191 VAL A O 1
ATOM 534 N N . GLY A 1 73 ? -1.052 24.446 15.412 1.00 20.75 1192 GLY A N 1
ATOM 535 C CA . GLY A 1 73 ? -1.909 25.065 14.420 1.00 23.61 1192 GLY A CA 1
ATOM 536 C C . GLY A 1 73 ? -1.152 26.091 13.604 1.00 22.39 1192 GLY A C 1
ATOM 537 O O . GLY A 1 73 ? 0.072 26.000 13.456 1.00 21.02 1192 GLY A O 1
ATOM 538 N N . LYS A 1 74 ? -1.871 27.069 13.065 1.00 25.08 1193 LYS A N 1
ATOM 539 C CA . LYS A 1 74 ? -1.216 28.109 12.284 1.00 30.24 1193 LYS A CA 1
ATOM 540 C C . LYS A 1 74 ? -2.002 29.407 12.270 1.00 26.67 1193 LYS A C 1
ATOM 541 O O . LYS A 1 74 ? -3.218 29.405 12.079 1.00 23.97 1193 LYS A O 1
ATOM 547 N N . HIS A 1 75 ? -1.292 30.510 12.488 1.00 29.03 1194 HIS A N 1
ATOM 548 C CA . HIS A 1 75 ? -1.838 31.845 12.282 1.00 27.63 1194 HIS A CA 1
ATOM 549 C C . HIS A 1 75 ? -1.900 32.087 10.773 1.00 30.23 1194 HIS A C 1
ATOM 550 O O . HIS A 1 75 ? -0.867 32.254 10.121 1.00 33.46 1194 HIS A O 1
ATOM 557 N N . LEU A 1 76 ? -3.111 32.081 10.223 1.00 28.07 1195 LEU A N 1
ATOM 558 C CA . LEU A 1 76 ? -3.319 32.124 8.775 1.00 35.16 1195 LEU A CA 1
ATOM 559 C C . LEU A 1 76 ? -2.687 33.337 8.075 1.00 38.89 1195 LEU A C 1
ATOM 560 O O . LEU A 1 76 ? -2.105 33.209 6.993 1.00 33.46 1195 LEU A O 1
ATOM 565 N N . LYS A 1 77 ? -2.807 34.505 8.699 1.00 38.75 1196 LYS A N 1
ATOM 566 C CA . LYS A 1 77 ? -2.291 35.752 8.136 1.00 44.78 1196 LYS A CA 1
ATOM 567 C C . LYS A 1 77 ? -0.772 35.694 7.986 1.00 42.06 1196 LYS A C 1
ATOM 568 O O . LYS A 1 77 ? -0.216 36.072 6.950 1.00 46.27 1196 LYS A O 1
ATOM 574 N N . SER A 1 78 ? -0.114 35.201 9.028 1.00 25.18 1197 SER A N 1
ATOM 575 C CA . SER A 1 78 ? 1.340 35.126 9.095 1.00 41.54 1197 SER A CA 1
ATOM 576 C C . SER A 1 78 ? 1.901 33.890 8.405 1.00 39.56 1197 SER A C 1
ATOM 577 O O . SER A 1 78 ? 2.997 33.926 7.839 1.00 38.98 1197 SER A O 1
ATOM 580 N N . GLY A 1 79 ? 1.163 32.786 8.491 1.00 39.82 1198 GLY A N 1
ATOM 581 C CA . GLY A 1 79 ? 1.688 31.486 8.114 1.00 44.06 1198 GLY A CA 1
ATOM 582 C C . GLY A 1 79 ? 2.483 30.905 9.264 1.00 44.63 1198 GLY A C 1
ATOM 583 O O . GLY A 1 79 ? 3.010 29.794 9.179 1.00 44.97 1198 GLY A O 1
ATOM 584 N N . LYS A 1 80 ? 2.562 31.673 10.348 1.00 41.44 1199 LYS A N 1
ATOM 585 C CA . LYS A 1 80 ? 3.319 31.286 11.527 1.00 37.18 1199 LYS A CA 1
ATOM 586 C C . LYS A 1 80 ? 2.699 30.074 12.215 1.00 38.72 1199 LYS A C 1
ATOM 587 O O . LYS A 1 80 ? 1.536 30.108 12.620 1.00 30.73 1199 LYS A O 1
ATOM 593 N N . LYS A 1 81 ? 3.484 29.008 12.345 1.00 32.24 1200 LYS A N 1
ATOM 594 C CA . LYS A 1 81 ? 3.050 27.814 13.061 1.00 32.52 1200 LYS A CA 1
ATOM 595 C C . LYS A 1 81 ? 3.020 28.095 14.553 1.00 28.95 1200 LYS A C 1
ATOM 596 O O . LYS A 1 81 ? 4.008 28.568 15.121 1.00 26.78 1200 LYS A O 1
ATOM 602 N N . VAL A 1 82 ? 1.894 27.793 15.190 1.00 22.53 1201 VAL A N 1
ATOM 603 C CA . VAL A 1 82 ? 1.727 28.120 16.599 1.00 19.30 1201 VAL A CA 1
ATOM 604 C C . VAL A 1 82 ? 1.403 26.890 17.449 1.00 19.17 1201 VAL A C 1
ATOM 605 O O . VAL A 1 82 ? 0.916 25.874 16.940 1.00 18.73 1201 VAL A O 1
ATOM 609 N N . ALA A 1 83 ? 1.701 26.980 18.741 1.00 19.00 1202 ALA A N 1
ATOM 610 C CA . ALA A 1 83 ? 1.221 25.998 19.702 1.00 18.72 1202 ALA A CA 1
ATOM 611 C C . ALA A 1 83 ? 0.051 26.629 20.422 1.00 17.12 1202 ALA A C 1
ATOM 612 O O . ALA A 1 83 ? 0.128 27.793 20.829 1.00 16.16 1202 ALA A O 1
ATOM 614 N N . LEU A 1 84 ? -1.025 25.869 20.587 1.00 18.30 1203 LEU A N 1
ATOM 615 C CA . LEU A 1 84 ? -2.163 26.342 21.360 1.00 15.38 1203 LEU A CA 1
ATOM 616 C C . LEU A 1 84 ? -2.248 25.538 22.646 1.00 21.08 1203 LEU A C 1
ATOM 617 O O . LEU A 1 84 ? -2.422 24.316 22.612 1.00 21.23 1203 LEU A O 1
ATOM 622 N N . LYS A 1 85 ? -2.105 26.221 23.777 1.00 17.87 1204 LYS A N 1
ATOM 623 C CA . LYS A 1 85 ? -2.129 25.549 25.070 1.00 17.48 1204 LYS A CA 1
ATOM 624 C C . LYS A 1 85 ? -3.385 25.911 25.834 1.00 16.60 1204 LYS A C 1
ATOM 625 O O . LYS A 1 85 ? -3.614 27.085 26.165 1.00 17.05 1204 LYS A O 1
ATOM 631 N N . GLN A 1 86 ? -4.195 24.894 26.109 1.00 16.31 1205 GLN A N 1
ATOM 632 C CA . GLN A 1 86 ? -5.442 25.078 26.831 1.00 15.84 1205 GLN A CA 1
ATOM 633 C C . GLN A 1 86 ?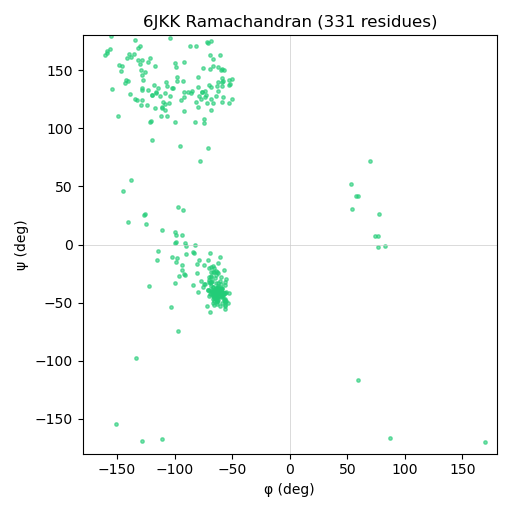 -5.309 24.538 28.244 1.00 18.86 1205 GLN A C 1
ATOM 634 O O . GLN A 1 86 ? -4.744 23.459 28.451 1.00 22.02 1205 GLN A O 1
ATOM 640 N N . GLU A 1 87 ? -5.811 25.282 29.224 1.00 18.88 1206 GLU A N 1
ATOM 641 C CA . GLU A 1 87 ? -5.770 24.788 30.596 1.00 19.45 1206 GLU A CA 1
ATOM 642 C C . GLU A 1 87 ? -7.024 25.143 31.383 1.00 19.40 1206 GLU A C 1
ATOM 643 O O . GLU A 1 87 ? -7.570 26.238 31.239 1.00 20.09 1206 GLU A O 1
ATOM 649 N N . ARG A 1 88 ? -7.467 24.195 32.209 1.00 21.29 1207 ARG A N 1
ATOM 650 C CA . ARG A 1 88 ? -8.558 24.394 33.161 1.00 26.20 1207 ARG A CA 1
ATOM 651 C C . ARG A 1 88 ? -8.049 24.066 34.568 1.00 29.77 1207 ARG A C 1
ATOM 652 O O . ARG A 1 88 ? -7.370 23.055 34.762 1.00 25.15 1207 ARG A O 1
ATOM 660 N N . PRO A 1 89 ? -8.329 24.942 35.548 1.00 24.94 1208 PRO A N 1
ATOM 661 C CA . PRO A 1 89 ? -8.986 26.243 35.371 1.00 29.57 1208 PRO A CA 1
ATOM 662 C C . PRO A 1 89 ? -8.045 27.217 34.683 1.00 28.20 1208 PRO A C 1
ATOM 663 O O . PRO A 1 89 ? -6.880 26.894 34.462 1.00 23.58 1208 PRO A O 1
ATOM 667 N N . THR A 1 90 ? -8.562 28.385 34.335 1.00 18.85 1209 THR A N 1
ATOM 668 C CA . THR A 1 90 ? -7.780 29.424 33.671 1.00 18.97 1209 THR A CA 1
ATOM 669 C C . THR A 1 90 ? -6.477 29.687 34.421 1.00 21.32 1209 THR A C 1
ATOM 670 O O . THR A 1 90 ? -6.489 29.933 35.630 1.00 18.47 1209 THR A O 1
ATOM 674 N N . ASN A 1 91 ? -5.353 29.594 33.714 1.00 19.05 1210 ASN A N 1
ATOM 675 C CA . ASN A 1 91 ? -4.060 29.875 34.322 1.00 24.69 1210 ASN A CA 1
ATOM 676 C C . ASN A 1 91 ? -3.665 31.325 34.049 1.00 25.09 1210 ASN A C 1
ATOM 677 O O . ASN A 1 91 ? -2.958 31.622 33.081 1.00 18.66 1210 ASN A O 1
ATOM 682 N N . TYR A 1 92 ? -4.158 32.232 34.887 1.00 20.81 1211 TYR A N 1
ATOM 683 C CA . TYR A 1 92 ? -3.818 33.644 34.751 1.00 17.16 1211 TYR A CA 1
ATOM 684 C C . TYR A 1 92 ? -2.343 33.829 35.059 1.00 16.46 1211 TYR A C 1
ATOM 685 O O . TYR A 1 92 ? -1.665 34.650 34.437 1.00 16.91 1211 TYR A O 1
ATOM 694 N N . TRP A 1 93 ? -1.852 33.053 36.021 1.00 18.58 1212 TRP A N 1
ATOM 695 C CA . TRP A 1 93 ? -0.482 33.191 36.510 1.00 19.52 1212 TRP A CA 1
ATOM 696 C C . TRP A 1 93 ? 0.550 33.025 35.406 1.00 24.21 1212 TRP A C 1
ATOM 697 O O . TRP A 1 93 ? 1.520 33.784 35.329 1.00 14.36 1212 TRP A O 1
ATOM 708 N N . GLU A 1 94 ? 0.346 32.029 34.552 1.00 19.71 1213 GLU A N 1
ATOM 709 C CA . GLU A 1 94 ? 1.259 31.811 33.439 1.00 17.77 1213 GLU A CA 1
ATOM 710 C C . GLU A 1 94 ? 1.364 33.050 32.536 1.00 17.48 1213 GLU A C 1
ATOM 711 O O . GLU A 1 94 ? 2.463 33.432 32.121 1.00 17.20 1213 GLU A O 1
ATOM 717 N N . PHE A 1 95 ? 0.226 33.687 32.262 1.00 13.34 1214 PHE A N 1
ATOM 718 C CA . PHE A 1 95 ? 0.181 34.889 31.437 1.00 13.82 1214 PHE A CA 1
ATOM 719 C C . PHE A 1 95 ? 0.956 35.999 32.151 1.00 16.92 1214 PHE A C 1
ATOM 720 O O . PHE A 1 95 ? 1.773 36.688 31.532 1.00 14.23 1214 PHE A O 1
ATOM 728 N N . TYR A 1 96 ? 0.733 36.147 33.457 1.00 13.47 1215 TYR A N 1
ATOM 729 C CA . TYR A 1 96 ? 1.460 37.150 34.243 1.00 13.54 1215 TYR A CA 1
ATOM 730 C C . TYR A 1 96 ? 2.981 36.991 34.141 1.00 19.25 1215 TYR A C 1
ATOM 731 O O . TYR A 1 96 ? 3.684 37.955 33.836 1.00 16.35 1215 TYR A O 1
ATOM 740 N N . ILE A 1 97 ? 3.479 35.784 34.405 1.00 13.92 1216 ILE A N 1
ATOM 741 C CA . ILE A 1 97 ? 4.921 35.535 34.354 1.00 13.21 1216 ILE A CA 1
ATOM 742 C C . ILE A 1 97 ? 5.498 35.893 32.983 1.00 14.65 1216 ILE A C 1
ATOM 743 O O . ILE A 1 97 ? 6.522 36.575 32.885 1.00 14.92 1216 ILE A O 1
ATOM 748 N N . CYS A 1 98 ? 4.832 35.442 31.925 1.00 14.13 1217 CYS A N 1
ATOM 749 C CA A CYS A 1 98 ? 5.319 35.667 30.568 0.50 13.58 1217 CYS A CA 1
ATOM 750 C CA B CYS A 1 98 ? 5.314 35.657 30.567 0.50 13.56 1217 CYS A CA 1
ATOM 751 C C . CYS A 1 98 ? 5.345 37.140 30.214 1.00 12.32 1217 CYS A C 1
ATOM 752 O O . CYS A 1 98 ? 6.296 37.622 29.597 1.00 16.60 1217 CYS A O 1
ATOM 757 N N . LEU A 1 99 ? 4.301 37.859 30.608 1.00 13.07 1218 LEU A N 1
ATOM 758 C CA . LEU A 1 99 ? 4.266 39.300 30.391 1.00 14.45 1218 LEU A CA 1
ATOM 759 C C . LEU A 1 99 ? 5.449 39.960 31.109 1.00 16.21 1218 LEU A C 1
ATOM 760 O O . LEU A 1 99 ? 6.124 40.834 30.544 1.00 17.15 1218 LEU A O 1
ATOM 765 N N . GLU A 1 100 ? 5.704 39.540 32.349 1.00 16.90 1219 GLU A N 1
ATOM 766 C CA . GLU A 1 100 ? 6.777 40.145 33.149 1.00 18.34 1219 GLU A CA 1
ATOM 767 C C . GLU A 1 100 ? 8.140 39.849 32.558 1.00 16.64 1219 GLU A C 1
ATOM 768 O O . GLU A 1 100 ? 8.995 40.730 32.493 1.00 14.60 1219 GLU A O 1
ATOM 774 N N . ILE A 1 101 ? 8.350 38.605 32.135 1.00 15.91 1220 ILE A N 1
ATOM 775 C CA . ILE A 1 101 ? 9.612 38.250 31.507 1.00 14.73 1220 ILE A CA 1
ATOM 776 C C . ILE A 1 101 ? 9.899 39.195 30.338 1.00 17.00 1220 ILE A C 1
ATOM 777 O O . ILE A 1 101 ? 10.977 39.796 30.248 1.00 15.87 1220 ILE A O 1
ATOM 782 N N . HIS A 1 102 ? 8.922 39.360 29.456 1.00 12.55 1221 HIS A N 1
ATOM 783 C CA . HIS A 1 102 ? 9.149 40.182 28.273 1.00 13.37 1221 HIS A CA 1
ATOM 784 C C . HIS A 1 102 ? 9.162 41.676 28.598 1.00 18.14 1221 HIS A C 1
ATOM 785 O O . HIS A 1 102 ? 9.696 42.483 27.840 1.00 20.16 1221 HIS A O 1
ATOM 792 N N . SER A 1 103 ? 8.621 42.032 29.757 1.00 15.57 1222 SER A N 1
ATOM 793 C CA . SER A 1 103 ? 8.695 43.410 30.221 1.00 16.05 1222 SER A CA 1
ATOM 794 C C . SER A 1 103 ? 10.091 43.716 30.789 1.00 14.59 1222 SER A C 1
ATOM 795 O O . SER A 1 103 ? 10.585 44.853 30.695 1.00 17.17 1222 SER A O 1
ATOM 798 N N . ARG A 1 104 ? 10.733 42.708 31.371 1.00 14.62 1223 ARG A N 1
ATOM 799 C CA . ARG A 1 104 ? 11.985 42.941 32.100 1.00 21.94 1223 ARG A CA 1
ATOM 800 C C . ARG A 1 104 ? 13.226 42.731 31.247 1.00 24.21 1223 ARG A C 1
ATOM 801 O O . ARG A 1 104 ? 14.313 43.187 31.606 1.00 26.81 1223 ARG A O 1
ATOM 809 N N . LEU A 1 105 ? 13.056 42.035 30.125 1.00 18.17 1224 LEU A N 1
ATOM 810 C CA . LEU A 1 105 ? 14.152 41.759 29.194 1.00 23.37 1224 LEU A CA 1
ATOM 811 C C . LEU A 1 105 ? 14.784 43.048 28.699 1.00 33.78 1224 LEU A C 1
ATOM 812 O O . LEU A 1 105 ? 14.079 44.023 28.451 1.00 37.52 1224 LEU A O 1
ATOM 817 N N . THR A 1 106 ? 16.108 43.053 28.560 1.00 41.18 1225 THR A N 1
ATOM 818 C CA . THR A 1 106 ? 16.796 44.141 27.866 1.00 46.61 1225 THR A CA 1
ATOM 819 C C . THR A 1 106 ? 17.625 43.636 26.675 1.00 49.71 1225 THR A C 1
ATOM 820 O O . THR A 1 106 ? 17.712 44.301 25.638 1.00 54.05 1225 THR A O 1
ATOM 824 N N . SER A 1 107 ? 18.208 42.451 26.819 1.00 38.39 1226 SER A N 1
ATOM 825 C CA . SER A 1 107 ? 19.078 41.896 25.783 1.00 40.77 1226 SER A CA 1
ATOM 826 C C . SER A 1 107 ? 18.321 41.522 24.511 1.00 37.68 1226 SER A C 1
ATOM 827 O O . SER A 1 107 ? 17.349 40.767 24.559 1.00 41.27 1226 SER A O 1
ATOM 830 N N . GLU A 1 108 ? 18.765 42.063 23.378 1.00 31.92 1227 GLU A N 1
ATOM 831 C CA . GLU A 1 108 ? 18.275 41.628 22.071 1.00 30.68 1227 GLU A CA 1
ATOM 832 C C . GLU A 1 108 ? 18.575 40.143 21.919 1.00 31.32 1227 GLU A C 1
ATOM 833 O O . GLU A 1 108 ? 17.766 39.372 21.397 1.00 29.22 1227 GLU A O 1
ATOM 839 N N . GLN A 1 109 ? 19.748 39.749 22.404 1.00 33.02 1228 GLN A N 1
ATOM 840 C CA . GLN A 1 109 ? 20.202 38.362 22.332 1.00 31.19 1228 GLN A CA 1
ATOM 841 C C . GLN A 1 109 ? 19.240 37.357 22.974 1.00 29.26 1228 GLN A C 1
ATOM 842 O O . GLN A 1 109 ? 19.098 36.232 22.484 1.00 34.63 1228 GLN A O 1
ATOM 848 N N . MET A 1 110 ? 18.578 37.769 24.055 1.00 33.50 1229 MET A N 1
ATOM 849 C CA . MET A 1 110 ? 17.804 36.844 24.888 1.00 30.99 1229 MET A CA 1
ATOM 850 C C . MET A 1 110 ? 16.299 36.819 24.602 1.00 27.23 1229 MET A C 1
ATOM 851 O O . MET A 1 110 ? 15.590 35.945 25.089 1.00 24.84 1229 MET A O 1
ATOM 856 N N . ILE A 1 111 ? 15.810 37.769 23.819 1.00 17.76 1230 ILE A N 1
ATOM 857 C CA . ILE A 1 111 ? 14.377 37.816 23.527 1.00 24.07 1230 ILE A CA 1
ATOM 858 C C . ILE A 1 111 ? 13.813 36.508 22.907 1.00 21.85 1230 ILE A C 1
ATOM 859 O O . ILE A 1 111 ? 12.783 36.006 23.368 1.00 19.94 1230 ILE A O 1
ATOM 864 N N . PRO A 1 112 ? 14.497 35.935 21.892 1.00 18.82 1231 PRO A N 1
ATOM 865 C CA . PRO A 1 112 ? 13.997 34.660 21.353 1.00 20.58 1231 PRO A CA 1
ATOM 866 C C . PRO A 1 112 ? 14.135 33.472 22.312 1.00 19.30 1231 PRO A C 1
ATOM 867 O O . PRO A 1 112 ? 13.622 32.386 22.005 1.00 18.61 1231 PRO A O 1
ATOM 871 N N . SER A 1 113 ? 14.807 33.663 23.446 1.00 15.85 1232 SER A N 1
ATOM 872 C CA . SER A 1 113 ? 15.109 32.554 24.353 1.00 17.07 1232 SER A CA 1
ATOM 873 C C . SER A 1 113 ? 13.976 32.216 25.311 1.00 15.00 1232 SER A C 1
ATOM 874 O O . SER A 1 113 ? 14.073 31.240 26.056 1.00 15.01 1232 SER A O 1
ATOM 877 N N . TYR A 1 114 ? 12.921 33.028 25.317 1.00 12.53 1233 TYR A N 1
ATOM 878 C CA . TYR A 1 114 ? 11.800 32.796 26.223 1.00 10.46 1233 TYR A CA 1
ATOM 879 C C . TYR A 1 114 ? 10.508 32.792 25.428 1.00 18.27 1233 TYR A C 1
ATOM 880 O O . TYR A 1 114 ? 10.306 33.658 24.575 1.00 15.39 1233 TYR A O 1
ATOM 889 N N . ALA A 1 115 ? 9.643 31.819 25.704 1.00 15.28 1234 ALA A N 1
ATOM 890 C CA . ALA A 1 115 ? 8.346 31.733 25.038 1.00 11.56 1234 ALA A CA 1
ATOM 891 C C . ALA A 1 115 ? 7.612 33.059 25.159 1.00 12.64 1234 ALA A C 1
ATOM 892 O O . ALA A 1 115 ? 7.684 33.710 26.197 1.00 11.80 1234 ALA A O 1
ATOM 894 N N . HIS A 1 116 ? 6.925 33.454 24.090 1.00 13.10 1235 HIS A N 1
ATOM 895 C CA . HIS A 1 116 ? 6.140 34.686 24.078 1.00 14.44 1235 HIS A CA 1
ATOM 896 C C . HIS A 1 116 ? 4.694 34.302 23.798 1.00 17.54 1235 HIS A C 1
ATOM 897 O O . HIS A 1 116 ? 4.420 33.548 22.855 1.00 13.28 1235 HIS A O 1
ATOM 904 N N . ILE A 1 117 ? 3.775 34.773 24.636 1.00 12.84 1236 ILE A N 1
ATOM 905 C CA . ILE A 1 117 ? 2.355 34.529 24.383 1.00 12.87 1236 ILE A CA 1
ATOM 906 C C . ILE A 1 117 ? 1.881 35.574 23.380 1.00 9.25 1236 ILE A C 1
ATOM 907 O O . ILE A 1 117 ? 1.744 36.764 23.708 1.00 14.72 1236 ILE A O 1
ATOM 912 N N . ASP A 1 118 ? 1.691 35.133 22.136 1.00 12.33 1237 ASP A N 1
ATOM 913 C CA . ASP A 1 118 ? 1.281 36.032 21.066 1.00 13.72 1237 ASP A CA 1
ATOM 914 C C . ASP A 1 118 ? -0.160 36.488 21.255 1.00 17.84 1237 ASP A C 1
ATOM 915 O O . ASP A 1 118 ? -0.499 37.645 20.983 1.00 14.97 1237 ASP A O 1
ATOM 920 N N . TYR A 1 119 ? -1.006 35.559 21.695 1.00 13.63 1238 TYR A N 1
ATOM 921 C CA . TYR A 1 119 ? -2.425 35.828 21.893 1.00 17.20 1238 TYR A CA 1
ATOM 922 C C . TYR A 1 119 ? -2.956 35.020 23.065 1.00 17.37 1238 TYR A C 1
ATOM 923 O O . TYR A 1 119 ? -2.471 33.912 23.349 1.00 15.32 1238 TYR A O 1
ATOM 932 N N . ALA A 1 120 ? -3.951 35.583 23.746 1.00 17.16 1239 ALA A N 1
ATOM 933 C CA . ALA A 1 120 ? -4.558 34.921 24.896 1.00 16.19 1239 ALA A CA 1
ATOM 934 C C . ALA A 1 120 ? -6.071 34.966 24.805 1.00 19.10 1239 ALA A C 1
ATOM 935 O O . ALA A 1 120 ? -6.666 36.036 24.688 1.00 17.27 1239 ALA A O 1
ATOM 937 N N . LEU A 1 121 ? -6.696 33.796 24.862 1.00 14.45 1240 LEU A N 1
ATOM 938 C CA . LEU A 1 121 ? -8.144 33.729 24.944 1.00 14.94 1240 LEU A CA 1
ATOM 939 C C . LEU A 1 121 ? -8.461 33.278 26.361 1.00 19.93 1240 LEU A C 1
ATOM 940 O O . LEU A 1 121 ? -8.086 32.175 26.769 1.00 21.95 1240 LEU A O 1
ATOM 945 N N . VAL A 1 122 ? -9.124 34.146 27.118 1.00 19.72 1241 VAL A N 1
ATOM 946 C CA . VAL A 1 122 ? -9.328 33.921 28.547 1.00 21.60 1241 VAL A CA 1
ATOM 947 C C . VAL A 1 122 ? -10.813 33.875 28.920 1.00 23.40 1241 VAL A C 1
ATOM 948 O O . VAL A 1 122 ? -11.491 34.905 28.942 1.00 20.28 1241 VAL A O 1
ATOM 952 N N . GLY A 1 123 ? -11.316 32.676 29.210 1.00 17.22 1242 GLY A N 1
ATOM 953 C CA . GLY A 1 123 ? -12.712 32.510 29.565 1.00 23.23 1242 GLY A CA 1
ATOM 954 C C . GLY A 1 123 ? -12.906 32.301 31.051 1.00 19.93 1242 GLY A C 1
ATOM 955 O O . GLY A 1 123 ? -11.934 32.242 31.809 1.00 31.34 1242 GLY A O 1
ATOM 956 N N . ASN A 1 124 ? -14.163 32.191 31.466 1.00 21.80 1243 ASN A N 1
ATOM 957 C CA . ASN A 1 124 ? -14.483 31.922 32.859 1.00 27.86 1243 ASN A CA 1
ATOM 958 C C . ASN A 1 124 ? -13.903 30.565 33.272 1.00 26.66 1243 ASN A C 1
ATOM 959 O O . ASN A 1 124 ? -13.479 30.377 34.411 1.00 30.75 1243 ASN A O 1
ATOM 964 N N . ASN A 1 125 ? -13.874 29.640 32.314 1.00 23.07 1244 ASN A N 1
ATOM 965 C CA . ASN A 1 125 ? -13.598 28.229 32.561 1.00 23.72 1244 ASN A CA 1
ATOM 966 C C . ASN A 1 125 ? -12.170 27.795 32.251 1.00 21.91 1244 ASN A C 1
ATOM 967 O O . ASN A 1 125 ? -11.625 26.892 32.899 1.00 24.71 1244 ASN A O 1
ATOM 972 N N . SER A 1 126 ? -11.572 28.414 31.239 1.00 20.18 1245 SER A N 1
ATOM 973 C CA . SER A 1 126 ? -10.273 27.978 30.755 1.00 18.67 1245 SER A CA 1
ATOM 974 C C . SER A 1 126 ? -9.605 29.077 29.961 1.00 18.50 1245 SER A C 1
ATOM 975 O O . SER A 1 126 ? -10.249 30.050 29.544 1.00 17.29 1245 SER A O 1
ATOM 978 N N . SER A 1 127 ? -8.300 28.917 29.770 1.00 16.96 1246 SER A N 1
ATOM 979 C CA . SER A 1 127 ? -7.507 29.833 28.970 1.00 18.20 1246 SER A CA 1
ATOM 980 C C . SER A 1 127 ? -6.951 29.065 27.779 1.00 20.65 1246 SER A C 1
ATOM 981 O O . SER A 1 127 ? -6.798 27.838 27.835 1.00 18.15 1246 SER A O 1
ATOM 984 N N . VAL A 1 128 ? -6.676 29.785 26.696 1.00 15.91 1247 VAL A N 1
ATOM 985 C CA . VAL A 1 128 ? -5.886 29.242 25.599 1.00 17.53 1247 VAL A CA 1
ATOM 986 C C . VAL A 1 128 ? -4.796 30.253 25.303 1.00 17.61 1247 VAL A C 1
ATOM 987 O O . VAL A 1 128 ? -5.090 31.406 24.991 1.00 17.21 1247 VAL A O 1
ATOM 991 N N . TYR A 1 129 ? -3.542 29.827 25.440 1.00 15.83 1248 TYR A N 1
ATOM 992 C CA . TYR A 1 129 ? -2.395 30.675 25.134 1.00 12.51 1248 TYR A CA 1
ATOM 993 C C . TYR A 1 129 ? -1.718 30.202 23.849 1.00 15.50 1248 TYR A C 1
ATOM 994 O O . TYR A 1 129 ? -1.425 29.013 23.676 1.00 13.17 1248 TYR A O 1
ATOM 1003 N N . ILE A 1 130 ? -1.475 31.146 22.948 1.00 17.09 1249 ILE A N 1
ATOM 1004 C CA . ILE A 1 130 ? -0.888 30.852 21.651 1.00 10.18 1249 ILE A CA 1
ATOM 1005 C C . ILE A 1 130 ? 0.555 31.357 21.599 1.00 13.03 1249 ILE A C 1
ATOM 1006 O O . ILE A 1 130 ? 0.809 32.553 21.789 1.00 13.68 1249 ILE A O 1
ATOM 1011 N N . SER A 1 131 ? 1.494 30.445 21.350 1.00 13.21 1250 SER A N 1
ATOM 1012 C CA . SER A 1 131 ? 2.920 30.791 21.269 1.00 10.97 1250 SER A CA 1
ATOM 1013 C C . SER A 1 131 ? 3.566 30.124 20.050 1.00 17.71 1250 SER A C 1
ATOM 1014 O O . SER A 1 131 ? 2.921 29.350 19.358 1.00 15.33 1250 SER A O 1
ATOM 1017 N N . GLU A 1 132 ? 4.839 30.408 19.788 1.00 13.80 1251 GLU A N 1
ATOM 1018 C CA . GLU A 1 132 ? 5.485 29.871 18.583 1.00 13.95 1251 GLU A CA 1
ATOM 1019 C C . GLU A 1 132 ? 5.718 28.361 18.650 1.00 15.87 1251 GLU A C 1
ATOM 1020 O O . GLU A 1 132 ? 6.144 27.837 19.682 1.00 15.00 1251 GLU A O 1
ATOM 1026 N N . PHE A 1 133 ? 5.447 27.675 17.539 1.00 14.51 1252 PHE A N 1
ATOM 1027 C CA . PHE A 1 133 ? 5.698 26.243 17.414 1.00 18.13 1252 PHE A CA 1
ATOM 1028 C C . PHE A 1 133 ? 7.077 26.011 16.810 1.00 13.32 1252 PHE A C 1
ATOM 1029 O O . PHE A 1 133 ? 7.494 26.739 15.907 1.00 22.23 1252 PHE A O 1
ATOM 1037 N N . SER A 1 134 ? 7.788 25.007 17.312 1.00 18.23 1253 SER A N 1
ATOM 1038 C CA . SER A 1 134 ? 9.094 24.662 16.756 1.00 21.07 1253 SER A CA 1
ATOM 1039 C C . SER A 1 134 ? 9.019 23.416 15.886 1.00 21.50 1253 SER A C 1
ATOM 1040 O O . SER A 1 134 ? 8.532 22.376 16.336 1.00 20.88 1253 SER A O 1
ATOM 1043 N N . ASP A 1 135 ? 9.523 23.508 14.656 1.00 24.23 1254 ASP A N 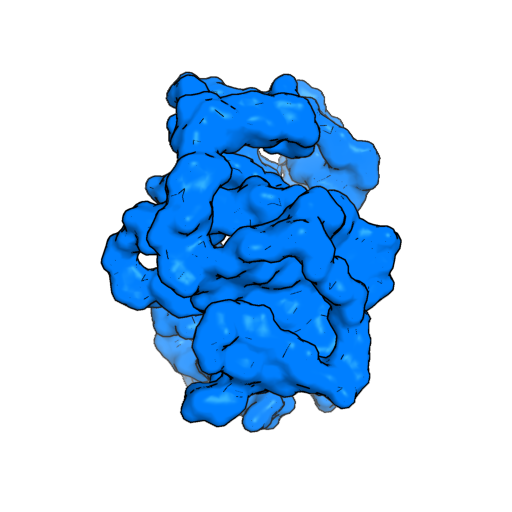1
ATOM 1044 C CA . ASP A 1 135 ? 9.580 22.345 13.763 1.00 30.31 1254 ASP A CA 1
ATOM 1045 C C . ASP A 1 135 ? 10.536 21.266 14.275 1.00 24.17 1254 ASP A C 1
ATOM 1046 O O . ASP A 1 135 ? 10.436 20.104 13.877 1.00 25.69 1254 ASP A O 1
ATOM 1051 N N . TYR A 1 136 ? 11.454 21.647 15.160 1.00 18.09 1255 TYR A N 1
ATOM 1052 C CA . TYR A 1 136 ? 12.439 20.703 15.690 1.00 19.61 1255 TYR A CA 1
ATOM 1053 C C . TYR A 1 136 ? 12.010 20.052 17.009 1.00 24.02 1255 TYR A C 1
ATOM 1054 O O . TYR A 1 136 ? 12.495 18.973 17.364 1.00 29.32 1255 TYR A O 1
ATOM 1063 N N . GLY A 1 137 ? 11.093 20.700 17.724 1.00 22.50 1256 GLY A N 1
ATOM 1064 C CA . GLY A 1 137 ? 10.530 20.125 18.936 1.00 20.34 1256 GLY A CA 1
ATOM 1065 C C . GLY A 1 137 ? 11.345 20.438 20.171 1.00 17.86 1256 GLY A C 1
ATOM 1066 O O . GLY A 1 137 ? 12.227 21.298 20.139 1.00 21.25 1256 GLY A O 1
ATOM 1067 N N . SER A 1 138 ? 11.056 19.734 21.261 1.00 17.97 1257 SER A N 1
ATOM 1068 C CA . SER A 1 138 ? 11.757 19.954 22.524 1.00 16.51 1257 SER A CA 1
ATOM 1069 C C . SER A 1 138 ? 13.094 19.225 22.528 1.00 20.07 1257 SER A C 1
ATOM 1070 O O . SER A 1 138 ? 13.376 18.421 21.635 1.00 15.48 1257 SER A O 1
ATOM 1073 N N . LEU A 1 139 ? 13.914 19.492 23.541 1.00 14.61 1258 LEU A N 1
ATOM 1074 C CA . LEU A 1 139 ? 15.178 18.770 23.697 1.00 19.01 1258 LEU A CA 1
ATOM 1075 C C . LEU A 1 139 ? 14.986 17.266 23.864 1.00 23.26 1258 LEU A C 1
ATOM 1076 O O . LEU A 1 139 ? 15.845 16.482 23.450 1.00 25.82 1258 LEU A O 1
ATOM 1081 N N . ILE A 1 140 ? 13.868 16.868 24.471 1.00 22.25 1259 ILE A N 1
ATOM 1082 C CA . ILE A 1 140 ? 13.508 15.455 24.587 1.00 20.94 1259 ILE A CA 1
ATOM 1083 C C . ILE A 1 140 ? 13.358 14.834 23.202 1.00 22.41 1259 ILE A C 1
ATOM 1084 O O . ILE A 1 140 ? 13.978 13.808 22.890 1.00 24.77 1259 ILE A O 1
ATOM 1089 N N . GLY A 1 141 ? 12.537 15.463 22.368 1.00 16.46 1260 GLY A N 1
ATOM 1090 C CA . GLY A 1 141 ? 12.279 14.957 21.032 1.00 19.90 1260 GLY A CA 1
ATOM 1091 C C . GLY A 1 141 ? 13.535 14.906 20.181 1.00 18.10 1260 GLY A C 1
ATOM 1092 O O . GLY A 1 141 ? 13.752 13.951 19.435 1.00 19.56 1260 GLY A O 1
ATOM 1093 N N . VAL A 1 142 ? 14.360 15.944 20.299 1.00 13.41 1261 VAL A N 1
ATOM 1094 C CA . VAL A 1 142 ? 15.642 16.009 19.599 1.00 12.73 1261 VAL A CA 1
ATOM 1095 C C . VAL A 1 142 ? 16.598 14.932 20.100 1.00 16.27 1261 VAL A C 1
ATOM 1096 O O . VAL A 1 142 ? 17.209 14.208 19.311 1.00 17.86 1261 VAL A O 1
ATOM 1100 N N . CYS A 1 143 ? 16.729 14.833 21.419 1.00 13.94 1262 CYS A N 1
ATOM 1101 C CA . CYS A 1 143 ? 17.606 13.837 22.042 1.00 16.49 1262 CYS A CA 1
ATOM 1102 C C . CYS A 1 143 ? 17.256 12.415 21.603 1.00 19.09 1262 CYS A C 1
ATOM 1103 O O . CYS A 1 143 ? 18.130 11.578 21.322 1.00 19.07 1262 CYS A O 1
ATOM 1106 N N . ASN A 1 144 ? 15.964 12.136 21.543 1.00 18.30 1263 ASN A N 1
ATOM 1107 C CA . ASN A 1 144 ? 15.504 10.806 21.195 1.00 17.28 1263 ASN A CA 1
ATOM 1108 C C . ASN A 1 144 ? 15.653 10.547 19.706 1.00 20.65 1263 ASN A C 1
ATOM 1109 O O . ASN A 1 144 ? 15.990 9.441 19.294 1.00 21.37 1263 ASN A O 1
ATOM 1114 N N . LYS A 1 145 ? 15.420 11.573 18.894 1.00 18.19 1264 LYS A N 1
ATOM 1115 C CA . LYS A 1 145 ? 15.587 11.412 17.455 1.00 20.59 1264 LYS A CA 1
ATOM 1116 C C . LYS A 1 145 ? 17.050 11.133 17.114 1.00 21.40 1264 LYS A C 1
ATOM 1117 O O . LYS A 1 145 ? 17.347 10.271 16.281 1.00 20.06 1264 LYS A O 1
ATOM 1123 N N . VAL A 1 146 ? 17.959 11.845 17.776 1.00 15.71 1265 VAL A N 1
ATOM 1124 C CA . VAL A 1 146 ? 19.403 11.653 17.556 1.00 16.06 1265 VAL A CA 1
ATOM 1125 C C . VAL A 1 146 ? 19.834 10.229 17.928 1.00 18.98 1265 VAL A C 1
ATOM 1126 O O . VAL A 1 146 ? 20.612 9.585 17.210 1.00 19.03 1265 VAL A O 1
ATOM 1130 N N . LYS A 1 147 ? 19.314 9.728 19.045 1.00 19.61 1266 LYS A N 1
ATOM 1131 C CA . LYS A 1 147 ? 19.659 8.377 19.483 1.00 27.50 1266 LYS A CA 1
ATOM 1132 C C . LYS A 1 147 ? 19.053 7.335 18.549 1.00 23.55 1266 LYS A C 1
ATOM 1133 O O . LYS A 1 147 ? 19.641 6.276 18.319 1.00 25.14 1266 LYS A O 1
ATOM 1139 N N . SER A 1 148 ? 17.877 7.643 18.011 1.00 18.82 1267 SER A N 1
ATOM 1140 C CA . SER A 1 148 ? 17.193 6.751 17.073 1.00 24.40 1267 SER A CA 1
ATOM 1141 C C . SER A 1 148 ? 17.980 6.613 15.776 1.00 27.54 1267 SER A C 1
ATOM 1142 O O . SER A 1 148 ? 18.103 5.521 15.215 1.00 36.20 1267 SER A O 1
ATOM 1145 N N . VAL A 1 149 ? 18.520 7.736 15.308 1.00 20.08 1268 VAL A N 1
ATOM 1146 C CA . VAL A 1 149 ? 19.246 7.775 14.039 1.00 23.04 1268 VAL A CA 1
ATOM 1147 C C . VAL A 1 149 ? 20.673 7.249 14.156 1.00 24.08 1268 VAL A C 1
ATOM 1148 O O . VAL A 1 149 ? 21.143 6.525 13.279 1.00 27.27 1268 VAL A O 1
ATOM 1152 N N . THR A 1 150 ? 21.361 7.595 15.240 1.00 24.63 1269 THR A N 1
ATOM 1153 C CA . THR A 1 150 ? 22.783 7.255 15.360 1.00 29.94 1269 THR A CA 1
ATOM 1154 C C . THR A 1 150 ? 23.059 6.010 16.199 1.00 26.32 1269 THR A C 1
ATOM 1155 O O . THR A 1 150 ? 24.164 5.462 16.143 1.00 26.64 1269 THR A O 1
ATOM 1159 N N . ASN A 1 151 ? 22.063 5.570 16.968 1.00 21.38 1270 ASN A N 1
ATOM 1160 C CA . ASN A 1 151 ? 22.260 4.512 17.961 1.00 21.51 1270 ASN A CA 1
ATOM 1161 C C . ASN A 1 151 ? 23.402 4.815 18.933 1.00 23.81 1270 ASN A C 1
ATOM 1162 O O . ASN A 1 151 ? 24.080 3.910 19.415 1.00 26.37 1270 ASN A O 1
ATOM 1167 N N . ARG A 1 152 ? 23.610 6.103 19.192 1.00 25.44 1271 ARG A N 1
ATOM 1168 C CA . ARG A 1 152 ? 24.609 6.572 20.142 1.00 21.23 1271 ARG A CA 1
ATOM 1169 C C . ARG A 1 152 ? 23.979 7.699 20.944 1.00 21.34 1271 ARG A C 1
ATOM 1170 O O . ARG A 1 152 ? 22.973 8.273 20.522 1.00 21.59 1271 ARG A O 1
ATOM 1178 N N . ASN A 1 153 ? 24.558 8.022 22.097 1.00 21.32 1272 ASN A N 1
ATOM 1179 C CA . ASN A 1 153 ? 24.111 9.198 22.844 1.00 26.70 1272 ASN A CA 1
ATOM 1180 C C . ASN A 1 153 ? 24.444 10.456 22.062 1.00 20.61 1272 ASN A C 1
ATOM 1181 O O . ASN A 1 153 ? 25.313 10.428 21.184 1.00 23.24 1272 ASN A O 1
ATOM 1186 N N . MET A 1 154 ? 23.762 11.554 22.369 1.00 17.65 1273 MET A N 1
ATOM 1187 C CA . MET A 1 154 ? 24.134 12.848 21.796 1.00 17.11 1273 MET A CA 1
ATOM 1188 C C . MET A 1 154 ? 25.614 13.092 22.049 1.00 21.56 1273 MET A C 1
ATOM 1189 O O . MET A 1 154 ? 26.115 12.804 23.145 1.00 23.09 1273 MET A O 1
ATOM 1194 N N . ASP A 1 155 ? 26.312 13.601 21.035 1.00 19.50 1274 ASP A N 1
ATOM 1195 C CA . ASP A 1 155 ? 27.750 13.832 21.127 1.00 20.95 1274 ASP A CA 1
ATOM 1196 C C . ASP A 1 155 ? 28.081 14.781 22.272 1.00 20.74 1274 ASP A C 1
ATOM 1197 O O . ASP A 1 155 ? 27.406 15.796 22.460 1.00 18.58 1274 ASP A O 1
ATOM 1202 N N . GLU A 1 156 ? 29.120 14.438 23.030 1.00 19.87 1275 GLU A N 1
ATOM 1203 C CA . GLU A 1 156 ? 29.494 15.187 24.226 1.00 21.09 1275 GLU A CA 1
ATOM 1204 C C . GLU A 1 156 ? 29.670 16.676 23.949 1.00 20.77 1275 GLU A C 1
ATOM 1205 O O . GLU A 1 156 ? 29.238 17.517 24.737 1.00 19.27 1275 GLU A O 1
ATOM 1211 N N . TYR A 1 157 ? 30.299 17.005 22.827 1.00 19.69 1276 TYR A N 1
ATOM 1212 C CA . TYR A 1 157 ? 30.581 18.405 22.516 1.00 19.26 1276 TYR A CA 1
ATOM 1213 C C . TYR A 1 157 ? 29.330 19.161 22.072 1.00 21.36 1276 TYR A C 1
ATOM 1214 O O . TYR A 1 157 ? 29.171 20.346 22.384 1.00 15.19 1276 TYR A O 1
ATOM 1223 N N . VAL A 1 158 ? 28.425 18.475 21.379 1.00 16.28 1277 VAL A N 1
ATOM 1224 C CA . VAL A 1 158 ? 27.111 19.065 21.104 1.00 15.13 1277 VAL A CA 1
ATOM 1225 C C . VAL A 1 158 ? 26.394 19.361 22.424 1.00 13.68 1277 VAL A C 1
ATOM 1226 O O . VAL A 1 158 ? 25.770 20.417 22.580 1.00 16.82 1277 VAL A O 1
ATOM 1230 N N . VAL A 1 159 ? 26.508 18.449 23.389 1.00 14.70 1278 VAL A N 1
ATOM 1231 C CA . VAL A 1 159 ? 25.889 18.680 24.697 1.00 16.50 1278 VAL A CA 1
ATOM 1232 C C . VAL A 1 159 ? 26.534 19.882 25.405 1.00 14.67 1278 VAL A C 1
ATOM 1233 O O . VAL A 1 159 ? 25.835 20.688 26.026 1.00 14.19 1278 VAL A O 1
ATOM 1237 N N . MET A 1 160 ? 27.855 20.017 25.300 1.00 15.42 1279 MET A N 1
ATOM 1238 C CA . MET A 1 160 ? 28.525 21.177 25.890 1.00 13.76 1279 MET A CA 1
ATOM 1239 C C . MET A 1 160 ? 27.981 22.473 25.304 1.00 13.74 1279 MET A C 1
ATOM 1240 O O . MET A 1 160 ? 27.769 23.457 26.027 1.00 14.66 1279 MET A O 1
ATOM 1245 N N . HIS A 1 161 ? 27.767 22.478 23.989 1.00 12.21 1280 HIS A N 1
ATOM 1246 C CA . HIS A 1 161 ? 27.268 23.673 23.296 1.00 14.97 1280 HIS A CA 1
ATOM 1247 C C . HIS A 1 161 ? 25.863 24.033 23.772 1.00 20.92 1280 HIS A C 1
ATOM 1248 O O . HIS A 1 161 ? 25.567 25.205 24.065 1.00 14.18 1280 HIS A O 1
ATOM 1255 N N . LEU A 1 162 ? 24.998 23.023 23.846 1.00 17.89 1281 LEU A N 1
ATOM 1256 C CA . LEU A 1 162 ? 23.631 23.209 24.316 1.00 17.48 1281 LEU A CA 1
ATOM 1257 C C . LEU A 1 162 ? 23.587 23.590 25.798 1.00 15.10 1281 LEU A C 1
ATOM 1258 O O . LEU A 1 162 ? 22.755 24.388 26.206 1.00 13.97 1281 LEU A O 1
ATOM 1263 N N . SER A 1 163 ? 24.482 23.019 26.598 1.00 11.40 1282 SER A N 1
ATOM 1264 C CA . SER A 1 163 ? 24.559 23.351 28.020 1.00 14.02 1282 SER A CA 1
ATOM 1265 C C . SER A 1 163 ? 24.976 24.803 28.245 1.00 15.76 1282 SER A C 1
ATOM 1266 O O . SER A 1 163 ? 24.484 25.477 29.156 1.00 14.45 1282 SER A O 1
ATOM 1269 N N . CYS A 1 164 ? 25.899 25.274 27.417 1.00 12.75 1283 CYS A N 1
ATOM 1270 C CA . CYS A 1 164 ? 26.366 26.647 27.491 1.00 14.21 1283 CYS A CA 1
ATOM 1271 C C . CYS A 1 164 ? 25.203 27.590 27.220 1.00 20.05 1283 CYS A C 1
ATOM 1272 O O . CYS A 1 164 ? 25.056 28.623 27.877 1.00 15.58 1283 CYS A O 1
ATOM 1275 N N . GLN A 1 165 ? 24.379 27.232 26.243 1.00 14.37 1284 GLN A N 1
ATOM 1276 C CA . GLN A 1 165 ? 23.206 28.030 25.918 1.00 14.64 1284 GLN A CA 1
ATOM 1277 C C . GLN A 1 165 ? 22.186 28.028 27.047 1.00 13.46 1284 GLN A C 1
ATOM 1278 O O . GLN A 1 165 ? 21.645 29.081 27.399 1.00 12.03 1284 GLN A O 1
ATOM 1284 N N . MET A 1 166 ? 21.908 26.848 27.596 1.00 12.95 1285 MET A N 1
ATOM 1285 C CA . MET A 1 166 ? 20.913 26.729 28.659 1.00 11.28 1285 MET A CA 1
ATOM 1286 C C . MET A 1 166 ? 21.346 27.513 29.884 1.00 13.42 1285 MET A C 1
ATOM 1287 O O . MET A 1 166 ? 20.517 28.109 30.567 1.00 12.91 1285 MET A O 1
ATOM 1292 N N . LEU A 1 167 ? 22.643 27.497 30.169 1.00 13.46 1286 LEU A N 1
ATOM 1293 C CA . LEU A 1 167 ? 23.182 28.273 31.280 1.00 10.94 1286 LEU A CA 1
ATOM 1294 C C . LEU A 1 167 ? 22.953 29.762 31.051 1.00 10.69 1286 LEU A C 1
ATOM 1295 O O . LEU A 1 167 ? 22.631 30.498 31.986 1.00 15.28 1286 LEU A O 1
ATOM 1300 N N . ASP A 1 168 ? 23.127 30.210 29.811 1.00 11.78 1287 ASP A N 1
ATOM 1301 C CA . ASP A 1 168 ? 22.963 31.634 29.501 1.00 14.19 1287 ASP A CA 1
ATOM 1302 C C . ASP A 1 168 ? 21.500 32.031 29.682 1.00 16.88 1287 ASP A C 1
ATOM 1303 O O . ASP A 1 168 ? 21.194 33.093 30.224 1.00 15.55 1287 ASP A O 1
ATOM 1308 N N . ILE A 1 169 ? 20.595 31.164 29.240 1.00 13.11 1288 ILE A N 1
ATOM 1309 C CA . ILE A 1 169 ? 19.163 31.455 29.328 1.00 8.72 1288 ILE A CA 1
ATOM 1310 C C . ILE A 1 169 ? 18.690 31.534 30.783 1.00 10.74 1288 ILE A C 1
ATOM 1311 O O . ILE A 1 169 ? 17.941 32.442 31.157 1.00 11.03 1288 ILE A O 1
ATOM 1316 N N . VAL A 1 170 ? 19.141 30.590 31.603 1.00 10.51 1289 VAL A N 1
ATOM 1317 C CA . VAL A 1 170 ? 18.773 30.562 33.018 1.00 12.98 1289 VAL A CA 1
ATOM 1318 C C . VAL A 1 170 ? 19.397 31.735 33.776 1.00 13.95 1289 VAL A C 1
ATOM 1319 O O . VAL A 1 170 ? 18.745 32.358 34.623 1.00 13.61 1289 VAL A O 1
ATOM 1323 N N . ASP A 1 171 ? 20.661 32.035 33.474 1.00 16.50 1290 ASP A N 1
ATOM 1324 C CA . ASP A 1 171 ? 21.343 33.167 34.096 1.00 17.93 1290 ASP A CA 1
ATOM 1325 C C . ASP A 1 171 ? 20.560 34.464 33.875 1.00 14.79 1290 ASP A C 1
ATOM 1326 O O . ASP A 1 171 ? 20.308 35.222 34.816 1.00 15.44 1290 ASP A O 1
ATOM 1331 N N . HIS A 1 172 ? 20.153 34.715 32.635 1.00 11.04 1291 HIS A N 1
ATOM 1332 C CA . HIS A 1 172 ? 19.393 35.927 32.340 1.00 13.94 1291 HIS A CA 1
ATOM 1333 C C . HIS A 1 172 ? 18.005 35.894 32.970 1.00 17.38 1291 HIS A C 1
ATOM 1334 O O . HIS A 1 172 ? 17.473 36.936 33.353 1.00 14.53 1291 HIS A O 1
ATOM 1341 N N . LEU A 1 173 ? 17.415 34.705 33.077 1.00 13.88 1292 LEU A N 1
ATOM 1342 C CA . LEU A 1 173 ? 16.103 34.588 33.723 1.00 16.56 1292 LEU A CA 1
ATOM 1343 C C . LEU A 1 173 ? 16.189 34.920 35.215 1.00 19.19 1292 LEU A C 1
ATOM 1344 O O . LEU A 1 173 ? 15.342 35.633 35.756 1.00 15.05 1292 LEU A O 1
ATOM 1349 N N . HIS A 1 174 ? 17.212 34.394 35.884 1.00 15.40 1293 HIS A N 1
ATOM 1350 C CA . HIS A 1 174 ? 17.375 34.646 37.308 1.00 12.98 1293 HIS A CA 1
ATOM 1351 C C . HIS A 1 174 ? 17.719 36.118 37.567 1.00 19.95 1293 HIS A C 1
ATOM 1352 O O . HIS A 1 174 ? 17.321 36.688 38.577 1.00 18.96 1293 HIS A O 1
ATOM 1359 N N . ALA A 1 175 ? 18.424 36.747 36.632 1.00 15.51 1294 ALA A N 1
ATOM 1360 C CA . ALA A 1 175 ? 18.762 38.164 36.765 1.00 21.34 1294 ALA A CA 1
ATOM 1361 C C . ALA A 1 175 ? 17.515 39.046 36.758 1.00 20.06 1294 ALA A C 1
ATOM 1362 O O . ALA A 1 175 ? 17.532 40.185 37.247 1.00 18.26 1294 ALA A O 1
ATOM 1364 N N . MET A 1 176 ? 16.441 38.518 36.180 1.00 15.16 1295 MET A N 1
ATOM 1365 C CA . MET A 1 176 ? 15.151 39.196 36.150 1.00 18.29 1295 MET A CA 1
ATOM 1366 C C . MET A 1 176 ? 14.291 38.824 37.362 1.00 22.08 1295 MET A C 1
ATOM 1367 O O . MET A 1 176 ? 13.156 39.288 37.489 1.00 22.33 1295 MET A O 1
ATOM 1372 N N . GLY A 1 177 ? 14.826 37.987 38.251 1.00 22.14 1296 GLY A N 1
ATOM 1373 C CA . GLY A 1 177 ? 14.120 37.627 39.475 1.00 20.12 1296 GLY A CA 1
ATOM 1374 C C . GLY A 1 177 ? 13.020 36.599 39.278 1.00 21.08 1296 GLY A C 1
ATOM 1375 O O . GLY A 1 177 ? 12.056 36.539 40.051 1.00 20.59 1296 GLY A O 1
ATOM 1376 N N . ILE A 1 178 ? 13.165 35.775 38.245 1.00 14.38 1297 ILE A N 1
ATOM 1377 C CA . ILE A 1 178 ? 12.179 34.736 37.961 1.00 11.82 1297 ILE A CA 1
ATOM 1378 C C . ILE A 1 178 ? 12.789 33.338 38.097 1.00 15.71 1297 ILE A C 1
ATOM 1379 O O . ILE A 1 178 ? 13.875 33.075 37.571 1.00 17.04 1297 ILE A O 1
ATOM 1384 N N . ILE A 1 179 ? 12.098 32.458 38.824 1.00 13.36 1298 ILE A N 1
ATOM 1385 C CA . ILE A 1 179 ? 12.475 31.049 38.896 1.00 15.11 1298 ILE A CA 1
ATOM 1386 C C . ILE A 1 179 ? 11.488 30.275 38.029 1.00 13.90 1298 ILE A C 1
ATOM 1387 O O . ILE A 1 179 ? 10.282 30.359 38.244 1.00 17.73 1298 ILE A O 1
ATOM 1392 N N . HIS A 1 180 ? 11.992 29.553 37.029 1.00 16.05 1299 HIS A N 1
ATOM 1393 C CA . HIS A 1 180 ? 11.108 28.815 36.128 1.00 18.78 1299 HIS A CA 1
ATOM 1394 C C . HIS A 1 180 ? 10.338 27.746 36.904 1.00 16.56 1299 HIS A C 1
ATOM 1395 O O . HIS A 1 180 ? 9.127 27.573 36.717 1.00 18.41 1299 HIS A O 1
ATOM 1402 N N . ALA A 1 181 ? 11.070 27.029 37.758 1.00 14.19 1300 ALA A N 1
ATOM 1403 C CA . ALA A 1 181 ? 10.520 26.078 38.728 1.00 16.75 1300 ALA A CA 1
ATOM 1404 C C . ALA A 1 181 ? 10.067 24.720 38.168 1.00 17.82 1300 ALA A C 1
ATOM 1405 O O . ALA A 1 181 ? 9.642 23.853 38.927 1.00 19.41 1300 ALA A O 1
ATOM 1407 N N . ASP A 1 182 ? 10.173 24.524 36.857 1.00 18.30 1301 ASP A N 1
ATOM 1408 C CA . ASP A 1 182 ? 9.886 23.208 36.276 1.00 19.51 1301 ASP A CA 1
ATOM 1409 C C . ASP A 1 182 ? 10.827 22.947 35.104 1.00 15.15 1301 ASP A C 1
ATOM 1410 O O . ASP A 1 182 ? 10.398 22.509 34.034 1.00 19.26 1301 ASP A O 1
ATOM 1415 N N . ILE A 1 183 ? 12.116 23.227 35.297 1.00 13.96 1302 ILE A N 1
ATOM 1416 C CA . ILE A 1 183 ? 13.086 23.024 34.226 1.00 15.08 1302 ILE A CA 1
ATOM 1417 C C . ILE A 1 183 ? 13.332 21.539 33.983 1.00 19.73 1302 ILE A C 1
ATOM 1418 O O . ILE A 1 183 ? 13.739 20.806 34.885 1.00 18.94 1302 ILE A O 1
ATOM 1423 N N . LYS A 1 184 ? 13.075 21.107 32.753 1.00 15.95 1303 LYS A N 1
ATOM 1424 C CA . LYS A 1 184 ? 13.306 19.718 32.361 1.00 19.22 1303 LYS A CA 1
ATOM 1425 C C . LYS A 1 184 ? 13.499 19.694 30.845 1.00 17.14 1303 LYS A C 1
ATOM 1426 O O . LYS A 1 184 ? 13.261 20.712 30.194 1.00 15.06 1303 LYS A O 1
ATOM 1432 N N . PRO A 1 185 ? 13.960 18.557 30.275 1.00 18.74 1304 PRO A N 1
ATOM 1433 C CA . PRO A 1 185 ? 14.299 18.626 28.850 1.00 15.76 1304 PRO A CA 1
ATOM 1434 C C . PRO A 1 185 ? 13.112 19.028 27.970 1.00 13.56 1304 PRO A C 1
ATOM 1435 O O . PRO A 1 185 ? 13.334 19.639 26.923 1.00 18.45 1304 PRO A O 1
ATOM 1439 N N . ASP A 1 186 ? 11.891 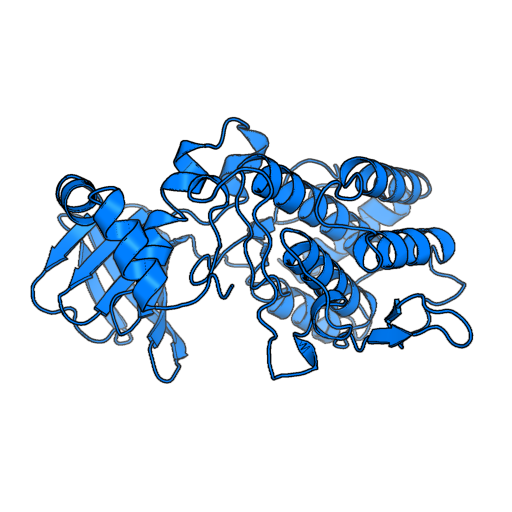18.722 28.413 1.00 14.69 1305 ASP A N 1
ATOM 1440 C CA . ASP A 1 186 ? 10.663 19.085 27.698 1.00 18.28 1305 ASP A CA 1
ATOM 1441 C C . ASP A 1 186 ? 10.467 20.592 27.554 1.00 19.77 1305 ASP A C 1
ATOM 1442 O O . ASP A 1 186 ? 9.754 21.054 26.653 1.00 18.78 1305 ASP A O 1
ATOM 1447 N N . ASN A 1 187 ? 11.069 21.366 28.453 1.00 14.35 1306 ASN A N 1
ATOM 1448 C CA . ASN A 1 187 ? 10.802 22.803 28.481 1.00 16.82 1306 ASN A CA 1
ATOM 1449 C C . ASN A 1 187 ? 11.841 23.683 27.796 1.00 15.73 1306 ASN A C 1
ATOM 1450 O O . ASN A 1 187 ? 11.789 24.912 27.907 1.00 13.80 1306 ASN A O 1
ATOM 1455 N N . PHE A 1 188 ? 12.789 23.050 27.100 1.00 11.84 1307 PHE A N 1
ATOM 1456 C CA . PHE A 1 188 ? 13.613 23.747 26.116 1.00 12.72 1307 PHE A CA 1
ATOM 1457 C C . PHE A 1 188 ? 13.234 23.267 24.725 1.00 17.90 1307 PHE A C 1
ATOM 1458 O O . PHE A 1 188 ? 13.292 22.066 24.435 1.00 18.28 1307 PHE A O 1
ATOM 1466 N N . LEU A 1 189 ? 12.831 24.204 23.871 1.00 13.93 1308 LEU A N 1
ATOM 1467 C CA . LEU A 1 189 ? 12.571 23.888 22.473 1.00 12.19 1308 LEU A CA 1
ATOM 1468 C C . LEU A 1 189 ? 13.793 24.273 21.663 1.00 16.12 1308 LEU A C 1
ATOM 1469 O O . LEU A 1 189 ? 14.446 25.276 21.962 1.00 18.20 1308 LEU A O 1
ATOM 1474 N N . LEU A 1 190 ? 14.106 23.484 20.642 1.00 13.87 1309 LEU A N 1
ATOM 1475 C CA . LEU A 1 190 ? 15.133 23.878 19.679 1.00 15.78 1309 LEU A CA 1
ATOM 1476 C C . LEU A 1 190 ? 14.431 24.603 18.549 1.00 15.26 1309 LEU A C 1
ATOM 1477 O O . LEU A 1 190 ? 13.631 24.005 17.821 1.00 16.69 1309 LEU A O 1
ATOM 1482 N N . MET A 1 191 ? 14.727 25.889 18.401 1.00 17.69 1310 MET A N 1
ATOM 1483 C CA . MET A 1 191 ? 13.980 26.747 17.486 1.00 18.60 1310 MET A CA 1
ATOM 1484 C C . MET A 1 191 ? 14.619 26.784 16.108 1.00 23.15 1310 MET A C 1
ATOM 1485 O O . MET A 1 191 ? 13.943 27.027 15.103 1.00 22.87 1310 MET A O 1
ATOM 1490 N N . LYS A 1 192 ? 15.923 26.532 16.068 1.00 20.14 1311 LYS A N 1
ATOM 1491 C CA . LYS A 1 192 ? 16.671 26.563 14.817 1.00 18.60 1311 LYS A CA 1
ATOM 1492 C C . LYS A 1 192 ? 17.954 25.752 14.980 1.00 19.58 1311 LYS A C 1
ATOM 1493 O O . LYS A 1 192 ? 18.329 25.420 16.106 1.00 21.64 1311 LYS A O 1
ATOM 1499 N N . PRO A 1 193 ? 18.623 25.408 13.864 1.00 23.44 1312 PRO A N 1
ATOM 1500 C CA . PRO A 1 193 ? 19.860 24.627 14.000 1.00 24.60 1312 PRO A CA 1
ATOM 1501 C C . PRO A 1 193 ? 20.917 25.383 14.810 1.00 24.43 1312 PRO A C 1
ATOM 1502 O O . PRO A 1 193 ? 20.782 26.586 15.004 1.00 22.07 1312 PRO A O 1
ATOM 1506 N N . ILE A 1 194 ? 21.938 24.684 15.293 1.00 21.93 1313 ILE A N 1
ATOM 1507 C CA . ILE A 1 194 ? 23.018 25.317 16.058 1.00 29.16 1313 ILE A CA 1
ATOM 1508 C C . ILE A 1 194 ? 24.023 25.992 15.120 1.00 30.38 1313 ILE A C 1
ATOM 1509 O O . ILE A 1 194 ? 24.268 25.481 14.033 1.00 28.41 1313 ILE A O 1
ATOM 1514 N N . CYS A 1 195 ? 24.579 27.140 15.526 1.00 35.43 1314 CYS A N 1
ATOM 1515 C CA . CYS A 1 195 ? 25.767 27.702 14.869 1.00 38.84 1314 CYS A CA 1
ATOM 1516 C C . CYS A 1 195 ? 27.007 27.341 15.673 1.00 42.16 1314 CYS A C 1
ATOM 1517 O O . CYS A 1 195 ? 26.937 27.155 16.886 1.00 46.97 1314 CYS A O 1
ATOM 1520 N N . ALA A 1 196 ? 28.147 27.255 14.998 1.00 51.33 1315 ALA A N 1
ATOM 1521 C CA . ALA A 1 196 ? 29.409 26.932 15.661 1.00 56.10 1315 ALA A CA 1
ATOM 1522 C C . ALA A 1 196 ? 29.793 27.897 16.794 1.00 55.53 1315 ALA A C 1
ATOM 1523 O O . ALA A 1 196 ? 30.595 27.547 17.663 1.00 60.83 1315 ALA A O 1
ATOM 1525 N N . ASP A 1 197 ? 29.235 29.105 16.770 1.00 47.95 1316 ASP A N 1
ATOM 1526 C CA . ASP A 1 197 ? 29.474 30.097 17.817 1.00 48.00 1316 ASP A CA 1
ATOM 1527 C C . ASP A 1 197 ? 28.607 29.783 19.035 1.00 39.51 1316 ASP A C 1
ATOM 1528 O O . ASP A 1 197 ? 27.390 29.775 18.940 1.00 43.29 1316 ASP A O 1
ATOM 1533 N N . PRO A 1 198 ? 29.233 29.508 20.188 1.00 45.19 1317 PRO A N 1
ATOM 1534 C CA . PRO A 1 198 ? 28.454 29.095 21.365 1.00 52.99 1317 PRO A CA 1
ATOM 1535 C C . PRO A 1 198 ? 27.426 30.128 21.860 1.00 52.68 1317 PRO A C 1
ATOM 1536 O O . PRO A 1 198 ? 26.592 29.771 22.694 1.00 55.36 1317 PRO A O 1
ATOM 1540 N N . ASN A 1 199 ? 27.468 31.357 21.341 1.00 48.79 1318 ASN A N 1
ATOM 1541 C CA . ASN A 1 199 ? 26.703 32.472 21.917 1.00 35.27 1318 ASN A CA 1
ATOM 1542 C C . ASN A 1 199 ? 25.341 32.800 21.299 1.00 32.28 1318 ASN A C 1
ATOM 1543 O O . ASN A 1 199 ? 24.477 33.353 21.985 1.00 33.00 1318 ASN A O 1
ATOM 1548 N N . GLU A 1 200 ? 25.143 32.500 20.017 1.00 32.82 1319 GLU A N 1
ATOM 1549 C CA . GLU A 1 200 ? 23.815 32.687 19.436 1.00 30.17 1319 GLU A CA 1
ATOM 1550 C C . GLU A 1 200 ? 22.908 31.589 19.964 1.00 32.55 1319 GLU A C 1
ATOM 1551 O O . GLU A 1 200 ? 23.277 30.411 19.991 1.00 31.07 1319 GLU A O 1
ATOM 1557 N N . VAL A 1 201 ? 21.727 31.984 20.414 1.00 32.44 1320 VAL A N 1
ATOM 1558 C CA . VAL A 1 201 ? 20.818 31.043 21.043 1.00 23.86 1320 VAL A CA 1
ATOM 1559 C C . VAL A 1 201 ? 19.923 30.374 20.000 1.00 28.24 1320 VAL A C 1
ATOM 1560 O O . VAL A 1 201 ? 19.360 31.038 19.125 1.00 28.51 1320 VAL A O 1
ATOM 1564 N N . SER A 1 202 ? 19.836 29.050 20.077 1.00 20.75 1321 SER A N 1
ATOM 1565 C CA . SER A 1 202 ? 18.926 28.297 19.228 1.00 18.31 1321 SER A CA 1
ATOM 1566 C C . SER A 1 202 ? 17.844 27.637 20.067 1.00 17.24 1321 SER A C 1
ATOM 1567 O O . SER A 1 202 ? 16.910 27.038 19.526 1.00 15.27 1321 SER A O 1
ATOM 1570 N N . LEU A 1 203 ? 17.975 27.761 21.388 1.00 17.07 1322 LEU A N 1
ATOM 1571 C CA . LEU A 1 203 ? 17.009 27.201 22.333 1.00 13.50 1322 LEU A CA 1
ATOM 1572 C C . LEU A 1 203 ? 16.013 28.234 22.857 1.00 17.72 1322 LEU A C 1
ATOM 1573 O O . LEU A 1 203 ? 16.300 29.431 22.890 1.00 17.99 1322 LEU A O 1
ATOM 1578 N N . GLN A 1 204 ? 14.850 27.759 23.293 1.00 15.25 1323 GLN A N 1
ATOM 1579 C CA . GLN A 1 204 ? 13.850 28.626 23.920 1.00 12.48 1323 GLN A CA 1
ATOM 1580 C C . GLN A 1 204 ? 13.238 27.917 25.121 1.00 14.77 1323 GLN A C 1
ATOM 1581 O O . GLN A 1 204 ? 12.813 26.763 25.021 1.00 17.67 1323 GLN A O 1
ATOM 1587 N N . LEU A 1 205 ? 13.206 28.610 26.256 1.00 12.67 1324 LEU A N 1
ATOM 1588 C CA . LEU A 1 205 ? 12.583 28.088 27.472 1.00 11.96 1324 LEU A CA 1
ATOM 1589 C C . LEU A 1 205 ? 11.084 28.380 27.433 1.00 11.16 1324 LEU A C 1
ATOM 1590 O O . LEU A 1 205 ? 10.677 29.511 27.147 1.00 12.35 1324 LEU A O 1
ATOM 1595 N N . ILE A 1 206 ? 10.268 27.365 27.718 1.00 14.43 1325 ILE A N 1
ATOM 1596 C CA . ILE A 1 206 ? 8.811 27.488 27.627 1.00 13.13 1325 ILE A CA 1
ATOM 1597 C C . ILE A 1 206 ? 8.120 26.992 28.897 1.00 13.52 1325 ILE A C 1
ATOM 1598 O O . ILE A 1 206 ? 8.758 26.389 29.771 1.00 15.51 1325 ILE A O 1
ATOM 1603 N N . ASP A 1 207 ? 6.810 27.235 28.977 1.00 12.65 1326 ASP A N 1
ATOM 1604 C CA . ASP A 1 207 ? 5.954 26.675 30.022 1.00 15.74 1326 ASP A CA 1
ATOM 1605 C C . ASP A 1 207 ? 6.234 27.257 31.405 1.00 15.66 1326 ASP A C 1
ATOM 1606 O O . ASP A 1 207 ? 6.761 26.578 32.286 1.00 18.34 1326 ASP A O 1
ATOM 1611 N N . PHE A 1 208 ? 5.844 28.513 31.580 1.00 14.40 1327 PHE A N 1
ATOM 1612 C CA . PHE A 1 208 ? 6.046 29.236 32.830 1.00 13.13 1327 PHE A CA 1
ATOM 1613 C C . PHE A 1 208 ? 4.840 29.121 33.753 1.00 18.28 1327 PHE A C 1
ATOM 1614 O O . PHE A 1 208 ? 4.579 30.014 34.562 1.00 17.90 1327 PHE A O 1
ATOM 1622 N N . GLY A 1 209 ? 4.126 28.003 33.640 1.00 17.57 1328 GLY A N 1
ATOM 1623 C CA . GLY A 1 209 ? 2.870 27.806 34.348 1.00 17.52 1328 GLY A CA 1
ATOM 1624 C C . GLY A 1 209 ? 2.951 27.780 35.866 1.00 15.89 1328 GLY A C 1
ATOM 1625 O O . GLY A 1 209 ? 1.970 28.087 36.546 1.00 22.08 1328 GLY A O 1
ATOM 1626 N N . VAL A 1 210 ? 4.108 27.402 36.403 1.00 16.00 1329 VAL A N 1
ATOM 1627 C CA . VAL A 1 210 ? 4.296 27.388 37.853 1.00 21.00 1329 VAL A CA 1
ATOM 1628 C C . VAL A 1 210 ? 5.524 28.193 38.276 1.00 23.85 1329 VAL A C 1
ATOM 1629 O O . VAL A 1 210 ? 6.123 27.926 39.318 1.00 25.32 1329 VAL A O 1
ATOM 1633 N N . SER A 1 211 ? 5.897 29.181 37.468 1.00 17.42 1330 SER A N 1
ATOM 1634 C CA . SER A 1 211 ? 7.100 29.960 37.749 1.00 13.49 1330 SER A CA 1
ATOM 1635 C C . SER A 1 211 ? 6.916 30.832 38.987 1.00 17.92 1330 SER A C 1
ATOM 1636 O O . SER A 1 211 ? 5.788 31.055 39.439 1.00 20.99 1330 SER A O 1
ATOM 1639 N N . ILE A 1 212 ? 8.028 31.309 39.540 1.00 19.89 1331 ILE A N 1
ATOM 1640 C CA . ILE A 1 212 ? 8.003 32.116 40.758 1.00 22.28 1331 ILE A CA 1
ATOM 1641 C C . ILE A 1 212 ? 8.593 33.498 40.495 1.00 20.82 1331 ILE A C 1
ATOM 1642 O O . ILE A 1 212 ? 9.691 33.602 39.952 1.00 22.29 1331 ILE A O 1
ATOM 1647 N N . ASP A 1 213 ? 7.869 34.554 40.866 1.00 19.38 1332 ASP A N 1
ATOM 1648 C CA . ASP A 1 213 ? 8.393 35.908 40.729 1.00 19.76 1332 ASP A CA 1
ATOM 1649 C C . ASP A 1 213 ? 8.920 36.404 42.070 1.00 24.88 1332 ASP A C 1
ATOM 1650 O O . ASP A 1 213 ? 8.143 36.744 42.964 1.00 24.79 1332 ASP A O 1
ATOM 1655 N N . MET A 1 214 ? 10.244 36.450 42.196 1.00 18.90 1333 MET A N 1
ATOM 1656 C CA . MET A 1 214 ? 10.882 36.862 43.444 1.00 21.10 1333 MET A CA 1
ATOM 1657 C C . MET A 1 214 ? 10.670 38.343 43.760 1.00 25.24 1333 MET A C 1
ATOM 1658 O O . MET A 1 214 ? 10.820 38.759 44.911 1.00 26.15 1333 MET A O 1
ATOM 1663 N N . LYS A 1 215 ? 10.318 39.135 42.747 1.00 22.40 1334 LYS A N 1
ATOM 1664 C CA . LYS A 1 215 ? 10.098 40.569 42.942 1.00 29.64 1334 LYS A CA 1
ATOM 1665 C C . LYS A 1 215 ? 8.814 40.854 43.723 1.00 29.03 1334 LYS A C 1
ATOM 1666 O O . LYS A 1 215 ? 8.595 41.974 44.195 1.00 30.76 1334 LYS A O 1
ATOM 1672 N N . LEU A 1 216 ? 7.974 39.834 43.865 1.00 27.64 1335 LEU A N 1
ATOM 1673 C CA . LEU A 1 216 ? 6.731 39.958 44.622 1.00 26.82 1335 LEU A CA 1
ATOM 1674 C C . LEU A 1 216 ? 6.929 39.617 46.098 1.00 31.07 1335 LEU A C 1
ATOM 1675 O O . LEU A 1 216 ? 5.990 39.697 46.890 1.00 29.65 1335 LEU A O 1
ATOM 1680 N N . PHE A 1 217 ? 8.152 39.241 46.462 1.00 27.84 1336 PHE A N 1
ATOM 1681 C CA . PHE A 1 217 ? 8.456 38.850 47.833 1.00 29.36 1336 PHE A CA 1
ATOM 1682 C C . PHE A 1 217 ? 9.547 39.747 48.400 1.00 31.67 1336 PHE A C 1
ATOM 1683 O O . PHE A 1 217 ? 10.266 40.399 47.644 1.00 32.60 1336 PHE A O 1
ATOM 1691 N N . PRO A 1 218 ? 9.668 39.797 49.737 1.00 38.43 1337 PRO A N 1
ATOM 1692 C CA . PRO A 1 218 ? 10.776 40.556 50.323 1.00 45.00 1337 PRO A CA 1
ATOM 1693 C C . PRO A 1 218 ? 12.121 40.051 49.824 1.00 45.26 1337 PRO A C 1
ATOM 1694 O O . PRO A 1 218 ? 12.252 38.869 49.482 1.00 38.87 1337 PRO A O 1
ATOM 1698 N N . ASP A 1 219 ? 13.099 40.950 49.763 1.00 45.79 1338 ASP A N 1
ATOM 1699 C CA . ASP A 1 219 ? 14.488 40.546 49.645 1.00 49.26 1338 ASP A CA 1
ATOM 1700 C C . ASP A 1 219 ? 14.715 39.513 50.740 1.00 58.47 1338 ASP A C 1
ATOM 1701 O O . ASP A 1 219 ? 14.158 39.642 51.834 1.00 71.72 1338 ASP A O 1
ATOM 1706 N N . ASN A 1 220 ? 15.507 38.489 50.432 1.00 48.67 1339 ASN A N 1
ATOM 1707 C CA . ASN A 1 220 ? 15.869 37.430 51.386 1.00 50.24 1339 ASN A CA 1
ATOM 1708 C C . ASN A 1 220 ? 14.770 36.387 51.655 1.00 40.34 1339 ASN A C 1
ATOM 1709 O O . ASN A 1 220 ? 14.913 35.531 52.523 1.00 36.87 1339 ASN A O 1
ATOM 1714 N N . GLN A 1 221 ? 13.679 36.463 50.902 1.00 37.09 1340 GLN A N 1
ATOM 1715 C CA . GLN A 1 221 ? 12.660 35.420 50.933 1.00 36.03 1340 GLN A CA 1
ATOM 1716 C C . GLN A 1 221 ? 13.234 34.090 50.450 1.00 34.19 1340 GLN A C 1
ATOM 1717 O O . GLN A 1 221 ? 13.968 34.048 49.459 1.00 29.67 1340 GLN A O 1
ATOM 1723 N N . THR A 1 222 ? 12.903 33.014 51.160 1.00 29.77 1341 THR A N 1
ATOM 1724 C CA . THR A 1 222 ? 13.239 31.655 50.738 1.00 32.84 1341 THR A CA 1
ATOM 1725 C C . THR A 1 222 ? 12.001 30.770 50.849 1.00 37.84 1341 THR A C 1
ATOM 1726 O O . THR A 1 222 ? 10.986 31.177 51.421 1.00 40.24 1341 THR A O 1
ATOM 1730 N N . PHE A 1 223 ? 12.086 29.565 50.295 1.00 29.97 1342 PHE A N 1
ATOM 1731 C CA . PHE A 1 223 ? 10.989 28.606 50.375 1.00 28.72 1342 PHE A CA 1
ATOM 1732 C C . PHE A 1 223 ? 11.508 27.272 50.900 1.00 37.14 1342 PHE A C 1
ATOM 1733 O O . PHE A 1 223 ? 12.705 26.998 50.828 1.00 40.67 1342 PHE A O 1
ATOM 1741 N N . ASN A 1 224 ? 10.616 26.443 51.431 1.00 41.71 1343 ASN A N 1
ATOM 1742 C CA . ASN A 1 224 ? 11.011 25.113 51.895 1.00 46.95 1343 ASN A CA 1
ATOM 1743 C C . ASN A 1 224 ? 9.967 24.045 51.573 1.00 41.45 1343 ASN A C 1
ATOM 1744 O O . ASN A 1 224 ? 9.946 22.973 52.184 1.00 44.42 1343 ASN A O 1
ATOM 1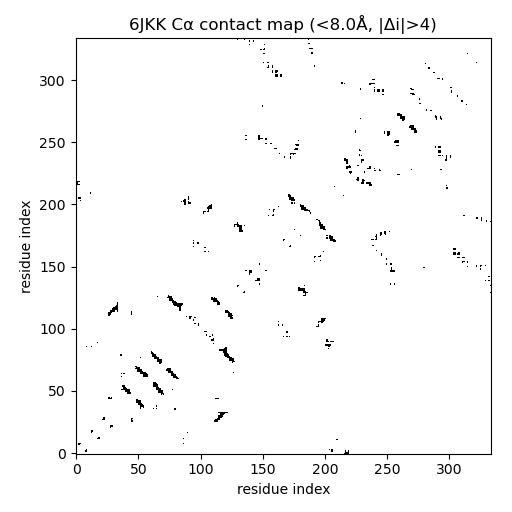749 N N . TYR A 1 225 ? 9.099 24.362 50.614 1.00 38.70 1344 TYR A N 1
ATOM 1750 C CA . TYR A 1 225 ? 8.155 23.401 50.056 1.00 37.44 1344 TYR A CA 1
ATOM 1751 C C . TYR A 1 225 ? 8.936 22.242 49.462 1.00 43.44 1344 TYR A C 1
ATOM 1752 O O . TYR A 1 225 ? 10.016 22.432 48.896 1.00 37.70 1344 TYR A O 1
ATOM 1761 N N . VAL A 1 226 ? 8.391 21.039 49.602 1.00 33.81 1345 VAL A N 1
ATOM 1762 C CA . VAL A 1 226 ? 9.070 19.836 49.142 1.00 39.16 1345 VAL A CA 1
ATOM 1763 C C . VAL A 1 226 ? 8.202 19.052 48.158 1.00 39.75 1345 VAL A C 1
ATOM 1764 O O . VAL A 1 226 ? 7.090 18.643 48.497 1.00 43.49 1345 VAL A O 1
ATOM 1768 N N . HIS A 1 227 ? 8.698 18.872 46.934 1.00 32.61 1346 HIS A N 1
ATOM 1769 C CA . HIS A 1 227 ? 8.055 17.961 45.994 1.00 35.92 1346 HIS A CA 1
ATOM 1770 C C . HIS A 1 227 ? 8.023 16.594 46.663 1.00 45.73 1346 HIS A C 1
ATOM 1771 O O . HIS A 1 227 ? 9.056 16.105 47.129 1.00 40.28 1346 HIS A O 1
ATOM 1778 N N . HIS A 1 228 ? 6.845 15.984 46.736 1.00 54.43 1347 HIS A N 1
ATOM 1779 C CA . HIS A 1 228 ? 6.738 14.647 47.309 1.00 58.97 1347 HIS A CA 1
ATOM 1780 C C . HIS A 1 228 ? 7.539 13.652 46.469 1.00 61.20 1347 HIS A C 1
ATOM 1781 O O . HIS A 1 228 ? 8.341 12.877 46.997 1.00 65.33 1347 HIS A O 1
ATOM 1788 N N . ASP A 1 229 ? 7.306 13.697 45.160 1.00 60.47 1348 ASP A N 1
ATOM 1789 C CA . ASP A 1 229 ? 8.028 12.902 44.171 1.00 64.34 1348 ASP A CA 1
ATOM 1790 C C . ASP A 1 229 ? 9.539 13.092 44.326 1.00 60.60 1348 ASP A C 1
ATOM 1791 O O . ASP A 1 229 ? 10.038 14.213 44.235 1.00 55.75 1348 ASP A O 1
ATOM 1796 N N . ASP A 1 230 ? 10.266 12.001 44.554 1.00 60.86 1349 ASP A N 1
ATOM 1797 C CA . ASP A 1 230 ? 11.704 12.092 44.816 1.00 58.33 1349 ASP A CA 1
ATOM 1798 C C . ASP A 1 230 ? 12.551 12.492 43.601 1.00 54.74 1349 ASP A C 1
ATOM 1799 O O . ASP A 1 230 ? 13.615 13.093 43.758 1.00 51.72 1349 ASP A O 1
ATOM 1804 N N . LEU A 1 231 ? 12.083 12.178 42.396 1.00 51.98 1350 LEU A N 1
ATOM 1805 C CA . LEU A 1 231 ? 12.834 12.540 41.195 1.00 50.00 1350 LEU A CA 1
ATOM 1806 C C . LEU A 1 231 ? 12.952 14.055 41.034 1.00 54.71 1350 LEU A C 1
ATOM 1807 O O . LEU A 1 231 ? 13.963 14.559 40.536 1.00 56.21 1350 LEU A O 1
ATOM 1812 N N . PHE A 1 232 ? 11.922 14.780 41.462 1.00 53.12 1351 PHE A N 1
ATOM 1813 C CA . PHE A 1 232 ? 11.901 16.232 41.289 1.00 49.30 1351 PHE A CA 1
ATOM 1814 C C . PHE A 1 232 ? 12.315 16.995 42.546 1.00 39.49 1351 PHE A C 1
ATOM 1815 O O . PHE A 1 232 ? 12.303 18.226 42.566 1.00 43.16 1351 PHE A O 1
ATOM 1823 N N . LYS A 1 233 ? 12.681 16.258 43.589 1.00 33.67 1352 LYS A N 1
ATOM 1824 C CA . LYS A 1 233 ? 13.241 16.868 44.791 1.00 32.67 1352 LYS A CA 1
ATOM 1825 C C . LYS A 1 233 ? 14.625 17.443 44.498 1.00 27.40 1352 LYS A C 1
ATOM 1826 O O . LYS A 1 233 ? 15.550 16.688 44.188 1.00 27.64 1352 LYS A O 1
ATOM 1832 N N . CYS A 1 234 ? 14.784 18.762 44.604 1.00 28.35 1353 CYS A N 1
ATOM 1833 C CA . CYS A 1 234 ? 16.126 19.339 44.545 1.00 28.79 1353 CYS A CA 1
ATOM 1834 C C . CYS A 1 234 ? 16.861 18.991 45.844 1.00 28.01 1353 CYS A C 1
ATOM 1835 O O . CYS A 1 234 ? 16.272 18.410 46.763 1.00 28.92 1353 CYS A O 1
ATOM 1838 N N . ILE A 1 235 ? 18.145 19.327 45.918 1.00 25.30 1354 ILE A N 1
ATOM 1839 C CA . ILE A 1 235 ? 18.978 18.896 47.040 1.00 26.72 1354 ILE A CA 1
ATOM 1840 C C . ILE A 1 235 ? 18.494 19.449 48.384 1.00 32.05 1354 ILE A C 1
ATOM 1841 O O . ILE A 1 235 ? 18.507 18.749 49.403 1.00 29.75 1354 ILE A O 1
ATOM 1846 N N . GLU A 1 236 ? 18.058 20.703 48.380 1.00 29.27 1355 GLU A N 1
ATOM 1847 C CA . GLU A 1 236 ? 17.558 21.337 49.598 1.00 36.10 1355 GLU A CA 1
ATOM 1848 C C . GLU A 1 236 ? 16.292 20.646 50.120 1.00 29.67 1355 GLU A C 1
ATOM 1849 O O . GLU A 1 236 ? 16.102 20.503 51.330 1.00 33.27 1355 GLU A O 1
ATOM 1855 N N . MET A 1 237 ? 15.438 20.208 49.198 1.00 31.97 1356 MET A N 1
ATOM 1856 C CA . MET A 1 237 ? 14.198 19.524 49.557 1.00 30.76 1356 MET A CA 1
ATOM 1857 C C . MET A 1 237 ? 14.452 18.155 50.179 1.00 36.30 1356 MET A C 1
ATOM 1858 O O . MET A 1 237 ? 13.634 17.661 50.957 1.00 39.52 1356 MET A O 1
ATOM 1863 N N . ARG A 1 238 ? 15.574 17.537 49.821 1.00 35.04 1357 ARG A N 1
ATOM 1864 C CA . ARG A 1 238 ? 15.930 16.224 50.359 1.00 34.59 1357 ARG A CA 1
ATOM 1865 C C . ARG A 1 238 ? 16.541 16.334 51.755 1.00 46.38 1357 ARG A C 1
ATOM 1866 O O . ARG A 1 238 ? 16.599 15.353 52.500 1.00 47.14 1357 ARG A O 1
ATOM 1874 N N . THR A 1 239 ? 16.969 17.540 52.117 1.00 45.12 1358 THR A N 1
ATOM 1875 C CA . THR A 1 239 ? 17.818 17.730 53.291 1.00 48.78 1358 THR A CA 1
ATOM 1876 C C . THR A 1 239 ? 17.290 18.768 54.280 1.00 53.35 1358 THR A C 1
ATOM 1877 O O . THR A 1 239 ? 18.063 19.357 55.039 1.00 57.89 1358 THR A O 1
ATOM 1881 N N . GLY A 1 240 ? 15.977 18.984 54.271 1.00 53.79 1359 GLY A N 1
ATOM 1882 C CA . GLY A 1 240 ? 15.341 19.904 55.200 1.00 56.68 1359 GLY A CA 1
ATOM 1883 C C . GLY A 1 240 ? 15.863 21.331 55.144 1.00 56.55 1359 GLY A C 1
ATOM 1884 O O . GLY A 1 240 ? 16.051 21.969 56.182 1.00 56.57 1359 GLY A O 1
ATOM 1885 N N . ARG A 1 241 ? 16.090 21.838 53.934 1.00 46.99 1360 ARG A N 1
ATOM 1886 C CA . ARG A 1 241 ? 16.674 23.167 53.777 1.00 42.55 1360 ARG A CA 1
ATOM 1887 C C . ARG A 1 241 ? 15.911 24.091 52.825 1.00 41.50 1360 ARG A C 1
ATOM 1888 O O . ARG A 1 241 ? 15.255 23.635 51.887 1.00 37.02 1360 ARG A O 1
ATOM 1896 N N . PRO A 1 242 ? 15.986 25.404 53.086 1.00 40.97 1361 PRO A N 1
ATOM 1897 C CA . PRO A 1 242 ? 15.355 26.410 52.228 1.00 38.58 1361 PRO A CA 1
ATOM 1898 C C . PRO A 1 242 ? 16.005 26.486 50.848 1.00 33.50 1361 PRO A C 1
ATOM 1899 O O . PRO A 1 242 ? 17.183 26.154 50.708 1.00 32.73 1361 PRO A O 1
ATOM 1903 N N . TRP A 1 243 ? 15.240 26.919 49.849 1.00 29.06 1362 TRP A N 1
ATOM 1904 C CA . TRP A 1 243 ? 15.738 27.043 48.482 1.00 24.44 1362 TRP A CA 1
ATOM 1905 C C . TRP A 1 243 ? 15.046 28.190 47.765 1.00 25.71 1362 TRP A C 1
ATOM 1906 O O . TRP A 1 243 ? 13.926 28.560 48.107 1.00 27.06 1362 TRP A O 1
ATOM 1917 N N . THR A 1 244 ? 15.727 28.747 46.770 1.00 22.56 1363 THR A N 1
ATOM 1918 C CA . THR A 1 244 ? 15.105 29.638 45.801 1.00 23.66 1363 THR A CA 1
ATOM 1919 C C . THR A 1 244 ? 15.572 29.197 44.421 1.00 21.01 1363 THR A C 1
ATOM 1920 O O . THR A 1 244 ? 15.040 28.244 43.855 1.00 21.24 1363 THR A O 1
ATOM 1924 N N . TYR A 1 245 ? 16.593 29.869 43.898 1.00 21.70 1364 TYR A N 1
ATOM 1925 C CA . TYR A 1 245 ? 17.079 29.598 42.541 1.00 19.62 1364 TYR A CA 1
ATOM 1926 C C . TYR A 1 245 ? 17.706 28.208 42.370 1.00 15.86 1364 TYR A C 1
ATOM 1927 O O . TYR A 1 245 ? 17.821 27.716 41.244 1.00 20.32 1364 TYR A O 1
ATOM 1936 N N . GLN A 1 246 ? 18.096 27.571 43.475 1.00 16.79 1365 GLN A N 1
ATOM 1937 C CA . GLN A 1 246 ? 18.687 26.228 43.419 1.00 17.12 1365 GLN A CA 1
ATOM 1938 C C . GLN A 1 246 ? 17.787 25.231 42.691 1.00 21.36 1365 GLN A C 1
ATOM 1939 O O . GLN A 1 246 ? 18.275 24.267 42.083 1.00 22.63 1365 GLN A O 1
ATOM 1945 N N . LEU A 1 247 ? 16.475 25.459 42.759 1.00 17.34 1366 LEU A N 1
ATOM 1946 C CA . LEU A 1 247 ? 15.501 24.557 42.134 1.00 20.94 1366 LEU A CA 1
ATOM 1947 C C . LEU A 1 247 ? 15.704 24.480 40.622 1.00 22.95 1366 LEU A C 1
ATOM 1948 O O . LEU A 1 247 ? 15.616 23.402 40.024 1.00 20.41 1366 LEU A O 1
ATOM 1953 N N . ASP A 1 248 ? 15.967 25.632 40.011 1.00 18.05 1367 ASP A N 1
ATOM 1954 C CA . ASP A 1 248 ? 16.231 25.696 38.578 1.00 13.73 1367 ASP A CA 1
ATOM 1955 C C . ASP A 1 248 ? 17.586 25.089 38.238 1.00 16.09 1367 ASP A C 1
ATOM 1956 O O . ASP A 1 248 ? 17.732 24.413 37.221 1.00 19.43 1367 ASP A O 1
ATOM 1961 N N . LEU A 1 249 ? 18.572 25.335 39.097 1.00 15.99 1368 LEU A N 1
ATOM 1962 C CA . LEU A 1 249 ? 19.935 24.869 38.847 1.00 17.32 1368 LEU A CA 1
ATOM 1963 C C . LEU A 1 249 ? 19.975 23.343 38.950 1.00 18.77 1368 LEU A C 1
ATOM 1964 O O . LEU A 1 249 ? 20.722 22.674 38.235 1.00 16.94 1368 LEU A O 1
ATOM 1969 N N . TYR A 1 250 ? 19.134 22.798 39.819 1.00 13.33 1369 TYR A N 1
ATOM 1970 C CA . TYR A 1 250 ? 18.944 21.351 39.890 1.00 14.69 1369 TYR A CA 1
ATOM 1971 C C . TYR A 1 250 ? 18.330 20.854 38.585 1.00 15.77 1369 TYR A C 1
ATOM 1972 O O . TYR A 1 250 ? 18.797 19.867 38.010 1.00 17.82 1369 TYR A O 1
ATOM 1981 N N . GLY A 1 251 ? 17.296 21.548 38.109 1.00 14.20 1370 GLY A N 1
ATOM 1982 C CA . GLY A 1 251 ? 16.644 21.187 36.858 1.00 15.53 1370 GLY A CA 1
ATOM 1983 C C . GLY A 1 251 ? 17.595 21.214 35.678 1.00 21.00 1370 GLY A C 1
ATOM 1984 O O . GLY A 1 251 ? 17.555 20.332 34.801 1.00 14.10 1370 GLY A O 1
ATOM 1985 N N . LEU A 1 252 ? 18.460 22.229 35.668 1.00 15.13 1371 LEU A N 1
ATOM 1986 C CA . LEU A 1 252 ? 19.490 22.383 34.644 1.00 18.72 1371 LEU A CA 1
ATOM 1987 C C . LEU A 1 252 ? 20.381 21.149 34.548 1.00 17.36 1371 LEU A C 1
ATOM 1988 O O . LEU A 1 252 ? 20.625 20.633 33.455 1.00 18.72 1371 LEU A O 1
ATOM 1993 N N . VAL A 1 253 ? 20.883 20.689 35.691 1.00 18.58 1372 VAL A N 1
ATOM 1994 C CA . VAL A 1 253 ? 21.715 19.487 35.723 1.00 16.44 1372 VAL A CA 1
ATOM 1995 C C . VAL A 1 253 ? 20.952 18.286 35.187 1.00 21.31 1372 VAL A C 1
ATOM 1996 O O . VAL A 1 253 ? 21.495 17.489 34.415 1.00 18.32 1372 VAL A O 1
ATOM 2000 N N . SER A 1 254 ? 19.690 18.161 35.591 1.00 19.16 1373 SER A N 1
ATOM 2001 C CA . SER A 1 254 ? 18.879 17.030 35.165 1.00 15.62 1373 SER A CA 1
ATOM 2002 C C . SER A 1 254 ? 18.791 16.999 33.638 1.00 16.36 1373 SER A C 1
ATOM 2003 O O . SER A 1 254 ? 18.830 15.927 33.033 1.00 15.82 1373 SER A O 1
ATOM 2006 N N . VAL A 1 255 ? 18.703 18.174 33.014 1.00 15.03 1374 VAL A N 1
ATOM 2007 C CA . VAL A 1 255 ? 18.646 18.248 31.552 1.00 17.79 1374 VAL A CA 1
ATOM 2008 C C . VAL A 1 255 ? 19.993 17.874 30.923 1.00 16.57 1374 VAL A C 1
ATOM 2009 O O . VAL A 1 255 ? 20.045 17.127 29.942 1.00 17.02 1374 VAL A O 1
ATOM 2013 N N . MET A 1 256 ? 21.078 18.401 31.481 1.00 16.21 1375 MET A N 1
ATOM 2014 C CA . MET A 1 256 ? 22.413 18.057 30.995 1.00 13.28 1375 MET A CA 1
ATOM 2015 C C . MET A 1 256 ? 22.625 16.551 31.097 1.00 16.34 1375 MET A C 1
ATOM 2016 O O . MET A 1 256 ? 23.216 15.941 30.209 1.00 15.97 1375 MET A O 1
ATOM 2021 N N . HIS A 1 257 ? 22.123 15.955 32.176 1.00 15.34 1376 HIS A N 1
ATOM 2022 C CA . HIS A 1 257 ? 22.261 14.516 32.410 1.00 17.39 1376 HIS A CA 1
ATOM 2023 C C . HIS A 1 257 ? 21.542 13.679 31.349 1.00 18.71 1376 HIS A C 1
ATOM 2024 O O . HIS A 1 257 ? 22.069 12.661 30.885 1.00 19.88 1376 HIS A O 1
ATOM 2031 N N . VAL A 1 258 ? 20.334 14.096 30.979 1.00 15.98 1377 VAL A N 1
ATOM 2032 C CA . VAL A 1 258 ? 19.564 13.374 29.961 1.00 20.63 1377 VAL A CA 1
ATOM 2033 C C . VAL A 1 258 ? 20.261 13.451 28.604 1.00 17.12 1377 VAL A C 1
ATOM 2034 O O . VAL A 1 258 ? 20.304 12.466 27.860 1.00 17.89 1377 VAL A O 1
ATOM 2038 N N . LEU A 1 259 ? 20.816 14.623 28.291 1.00 14.25 1378 LEU A N 1
ATOM 2039 C CA . LEU A 1 259 ? 21.495 14.836 27.020 1.00 18.16 1378 LEU A CA 1
ATOM 2040 C C . LEU A 1 259 ? 22.760 13.988 26.936 1.00 17.03 1378 LEU A C 1
ATOM 2041 O O . LEU A 1 259 ? 23.012 13.327 25.927 1.00 17.46 1378 LEU A O 1
ATOM 2046 N N . LEU A 1 260 ? 23.554 14.014 28.003 1.00 17.54 1379 LEU A N 1
ATOM 2047 C CA . LEU A 1 260 ? 24.824 13.284 28.046 1.00 21.63 1379 LEU A CA 1
ATOM 2048 C C . LEU A 1 260 ? 24.655 11.764 28.037 1.00 23.09 1379 LEU A C 1
ATOM 2049 O O . LEU A 1 260 ? 25.415 11.045 27.372 1.00 23.39 1379 LEU A O 1
ATOM 2054 N N . PHE A 1 261 ? 23.670 11.276 28.786 1.00 23.12 1380 PHE A N 1
ATOM 2055 C CA . PHE A 1 261 ? 23.607 9.857 29.106 1.00 23.32 1380 PHE A CA 1
ATOM 2056 C C . PHE A 1 261 ? 22.395 9.124 28.530 1.00 26.13 1380 PHE A C 1
ATOM 2057 O O . PHE A 1 261 ? 22.356 7.892 28.526 1.00 28.69 1380 PHE A O 1
ATOM 2065 N N . GLY A 1 262 ? 21.408 9.869 28.043 1.00 28.47 1381 GLY A N 1
ATOM 2066 C CA . GLY A 1 262 ? 20.207 9.249 27.504 1.00 33.00 1381 GLY A CA 1
ATOM 2067 C C . GLY A 1 262 ? 19.296 8.702 28.588 1.00 35.11 1381 GLY A C 1
ATOM 2068 O O . GLY A 1 262 ? 18.298 8.032 28.301 1.00 38.06 1381 GLY A O 1
ATOM 2069 N N . ARG A 1 263 ? 19.639 8.990 29.840 1.00 30.36 1382 ARG A N 1
ATOM 2070 C CA . ARG A 1 263 ? 18.873 8.494 30.976 1.00 37.58 1382 ARG A CA 1
ATOM 2071 C C . ARG A 1 263 ? 18.551 9.629 31.929 1.00 33.67 1382 ARG A C 1
ATOM 2072 O O . ARG A 1 263 ? 19.261 10.630 31.967 1.00 28.44 1382 ARG A O 1
ATOM 2080 N N . TYR A 1 264 ? 17.489 9.473 32.712 1.00 28.90 1383 TYR A N 1
ATOM 2081 C CA . TYR A 1 264 ? 17.133 10.500 33.685 1.00 29.02 1383 TYR A CA 1
ATOM 2082 C C . TYR A 1 264 ? 18.063 10.475 34.896 1.00 26.44 1383 TYR A C 1
ATOM 2083 O O . TYR A 1 264 ? 18.631 9.438 35.235 1.00 24.36 1383 TYR A O 1
ATOM 2092 N N . MET A 1 265 ? 18.235 11.630 35.526 1.00 28.35 1384 MET A N 1
ATOM 2093 C CA . MET A 1 265 ? 19.175 11.769 36.630 1.00 26.47 1384 MET A CA 1
ATOM 2094 C C . MET A 1 265 ? 18.635 11.223 37.947 1.00 30.59 1384 MET A C 1
ATOM 2095 O O . MET A 1 265 ? 17.532 11.569 38.376 1.00 26.03 1384 MET A O 1
ATOM 2100 N N . GLU A 1 266 ? 19.421 10.361 38.578 1.00 25.92 1385 GLU A N 1
ATOM 2101 C CA . GLU A 1 266 ? 19.198 10.003 39.965 1.00 29.00 1385 GLU A CA 1
ATOM 2102 C C . GLU A 1 266 ? 20.358 10.560 40.762 1.00 35.64 1385 GLU A C 1
ATOM 2103 O O . GLU A 1 266 ? 21.527 10.310 40.453 1.00 40.87 1385 GLU A O 1
ATOM 2109 N N . VAL A 1 267 ? 20.021 11.304 41.801 1.00 28.33 1386 VAL A N 1
ATOM 2110 C CA . VAL A 1 267 ? 21.005 11.982 42.617 1.00 29.22 1386 VAL A CA 1
ATOM 2111 C C . VAL A 1 267 ? 21.239 11.227 43.938 1.00 34.90 1386 VAL A C 1
ATOM 2112 O O . VAL A 1 267 ? 20.289 10.761 44.570 1.00 33.52 1386 VAL A O 1
ATOM 2116 N N . VAL A 1 268 ? 22.506 11.062 44.324 1.00 31.91 1387 VAL A N 1
ATOM 2117 C CA . VAL A 1 268 ? 22.862 10.443 45.605 1.00 36.26 1387 VAL A CA 1
ATOM 2118 C C . VAL A 1 268 ? 24.026 11.202 46.233 1.00 35.44 1387 VAL A C 1
ATOM 2119 O O . VAL A 1 268 ? 24.712 11.964 45.551 1.00 34.19 1387 VAL A O 1
ATOM 2123 N N . GLN A 1 269 ? 24.257 10.993 47.524 1.00 34.59 1388 GLN A N 1
ATOM 2124 C CA . GLN A 1 269 ? 25.444 11.542 48.168 1.00 43.37 1388 GLN A CA 1
ATOM 2125 C C . GLN A 1 269 ? 26.669 10.720 47.789 1.00 49.67 1388 GLN A C 1
ATOM 2126 O O . GLN A 1 269 ? 26.641 9.490 47.863 1.00 45.98 1388 GLN A O 1
ATOM 2132 N N . ARG A 1 270 ? 27.741 11.392 47.378 1.00 48.47 1389 ARG A N 1
ATOM 2133 C CA . ARG A 1 270 ? 28.983 10.696 47.061 1.00 49.69 1389 ARG A CA 1
ATOM 2134 C C . ARG A 1 270 ? 29.643 10.177 48.327 1.00 50.05 1389 ARG A C 1
ATOM 2135 O O . ARG A 1 270 ? 30.537 10.817 48.867 1.00 54.40 1389 ARG A O 1
ATOM 2143 N N . SER A 1 271 ? 29.196 9.015 48.792 1.00 48.02 1390 SER A N 1
ATOM 2144 C CA . SER A 1 271 ? 29.741 8.406 50.001 1.00 54.17 1390 SER A CA 1
ATOM 2145 C C . SER A 1 271 ? 31.263 8.321 49.922 1.00 57.95 1390 SER A C 1
ATOM 2146 O O . SER A 1 271 ? 31.810 7.989 48.871 1.00 63.31 1390 SER A O 1
ATOM 2149 N N . PRO A 1 272 ? 31.953 8.633 51.032 1.00 57.46 1391 PRO A N 1
ATOM 2150 C CA . PRO A 1 272 ? 31.354 9.041 52.304 1.00 57.27 1391 PRO A CA 1
ATOM 2151 C C . PRO A 1 272 ? 31.317 10.552 52.469 1.00 55.62 1391 PRO A C 1
ATOM 2152 O O . PRO A 1 272 ? 31.444 11.032 53.595 1.00 58.39 1391 PRO A O 1
ATOM 2156 N N . SER A 1 273 ? 31.163 11.287 51.372 1.00 51.41 1392 SER A N 1
ATOM 2157 C CA . SER A 1 273 ? 31.000 12.736 51.451 1.00 54.21 1392 SER A CA 1
ATOM 2158 C C . SER A 1 273 ? 29.530 13.101 51.654 1.00 56.22 1392 SER A C 1
ATOM 2159 O O . SER A 1 273 ? 28.645 12.247 51.568 1.00 57.62 1392 SER A O 1
ATOM 2162 N N . THR A 1 274 ? 29.280 14.374 51.936 1.00 55.63 1393 THR A N 1
ATOM 2163 C CA . THR A 1 274 ? 27.921 14.888 52.053 1.00 54.68 1393 THR A CA 1
ATOM 2164 C C . THR A 1 274 ? 27.552 15.587 50.747 1.00 50.87 1393 THR A C 1
ATOM 2165 O O . THR A 1 274 ? 26.534 16.276 50.655 1.00 48.63 1393 THR A O 1
ATOM 2169 N N . ILE A 1 275 ? 28.402 15.394 49.743 1.00 48.14 1394 ILE A N 1
ATOM 2170 C CA . ILE A 1 275 ? 28.242 16.019 48.436 1.00 41.50 1394 ILE A CA 1
ATOM 2171 C C . ILE A 1 275 ? 27.320 15.193 47.541 1.00 35.41 1394 ILE A C 1
ATOM 2172 O O . ILE A 1 275 ? 27.495 13.979 47.406 1.00 38.43 1394 ILE A O 1
ATOM 2177 N N . TRP A 1 276 ? 26.342 15.857 46.933 1.00 29.58 1395 TRP A N 1
ATOM 2178 C CA . TRP A 1 276 ? 25.405 15.192 46.036 1.00 28.25 1395 TRP A CA 1
ATOM 2179 C C . TRP A 1 276 ? 25.883 15.232 44.584 1.00 28.29 1395 TRP A C 1
ATOM 2180 O O . TRP A 1 276 ? 26.279 16.281 44.072 1.00 32.30 1395 TRP A O 1
ATOM 2191 N N . MET A 1 277 ? 25.856 14.075 43.934 1.00 30.79 1396 MET A N 1
ATOM 2192 C CA . MET A 1 277 ? 26.228 13.962 42.529 1.00 27.00 1396 MET A CA 1
ATOM 2193 C C . MET A 1 277 ? 25.275 12.972 41.869 1.00 25.06 1396 MET A C 1
ATOM 2194 O O . MET A 1 277 ? 24.626 12.178 42.559 1.00 28.67 1396 MET A O 1
ATOM 2199 N N . PRO A 1 278 ? 25.171 13.023 40.533 1.00 29.68 1397 PRO A N 1
ATOM 2200 C CA . PRO A 1 278 ? 24.382 11.984 39.866 1.00 30.26 1397 PRO A CA 1
ATOM 2201 C C . PRO A 1 278 ? 24.964 10.608 40.146 1.00 29.68 1397 PRO A C 1
ATOM 2202 O O . PRO A 1 278 ? 26.177 10.478 40.346 1.00 27.80 1397 PRO A O 1
ATOM 2206 N N . LYS A 1 279 ? 24.107 9.592 40.160 1.00 23.56 1398 LYS A N 1
ATOM 2207 C CA . LYS A 1 279 ? 24.530 8.221 40.411 1.00 25.65 1398 LYS A CA 1
ATOM 2208 C C . LYS A 1 279 ? 25.454 7.740 39.292 1.00 35.63 1398 LYS A C 1
ATOM 2209 O O . LYS A 1 279 ? 26.335 6.903 39.502 1.00 32.75 1398 LYS A O 1
ATOM 2215 N N . THR A 1 280 ? 25.245 8.299 38.104 1.00 28.86 1399 THR A N 1
ATOM 2216 C CA . THR A 1 280 ? 26.014 7.949 36.914 1.00 32.94 1399 THR A CA 1
ATOM 2217 C C . THR A 1 280 ? 27.431 8.523 36.948 1.00 35.33 1399 THR A C 1
ATOM 2218 O O . THR A 1 280 ? 27.619 9.725 37.141 1.00 40.40 1399 THR A O 1
ATOM 2222 N N . ASN A 1 281 ? 28.425 7.659 36.760 1.00 39.08 1400 ASN A N 1
ATOM 2223 C CA . ASN A 1 281 ? 29.805 8.107 36.621 1.00 47.08 1400 ASN A CA 1
ATOM 2224 C C . ASN A 1 281 ? 30.057 8.687 3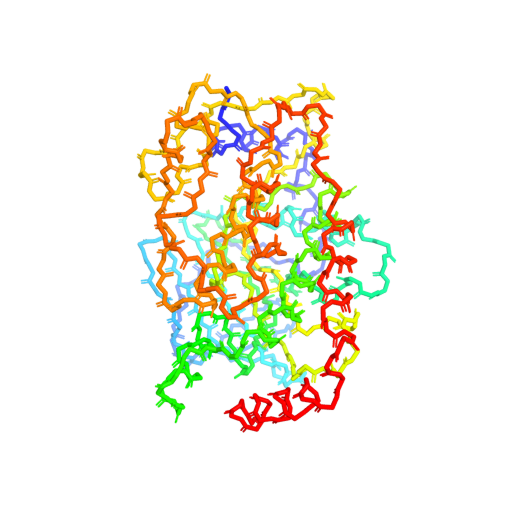5.231 1.00 42.12 1400 ASN A C 1
ATOM 2225 O O . ASN A 1 281 ? 29.797 8.028 34.224 1.00 43.68 1400 ASN A O 1
ATOM 2230 N N . VAL A 1 282 ? 30.549 9.921 35.180 1.00 33.98 1401 VAL A N 1
ATOM 2231 C CA . VAL A 1 282 ? 31.017 10.505 33.928 1.00 29.99 1401 VAL A CA 1
ATOM 2232 C C . VAL A 1 282 ? 32.207 9.675 33.453 1.00 28.63 1401 VAL A C 1
ATOM 2233 O O . VAL A 1 282 ? 33.130 9.428 34.228 1.00 30.47 1401 VAL A O 1
ATOM 2237 N N . PRO A 1 283 ? 32.177 9.210 32.191 1.00 30.51 1402 PRO A N 1
ATOM 2238 C CA . PRO A 1 283 ? 33.286 8.404 31.654 1.00 35.15 1402 PRO A CA 1
ATOM 2239 C C . PRO A 1 283 ? 34.617 9.160 31.713 1.00 33.53 1402 PRO A C 1
ATOM 2240 O O . PRO A 1 283 ? 34.625 10.358 31.444 1.00 30.42 1402 PRO A O 1
ATOM 2244 N N . ARG A 1 284 ? 35.711 8.480 32.061 1.00 36.71 1403 ARG A N 1
ATOM 2245 C CA . ARG A 1 284 ? 37.025 9.131 32.177 1.00 44.76 1403 ARG A CA 1
ATOM 2246 C C . ARG A 1 284 ? 37.408 9.835 30.878 1.00 43.52 1403 ARG A C 1
ATOM 2247 O O . ARG A 1 284 ? 38.088 10.864 30.893 1.00 41.17 1403 ARG A O 1
ATOM 2255 N N . TYR A 1 285 ? 36.977 9.281 29.752 1.00 31.48 1404 TYR A N 1
ATOM 2256 C CA . TYR A 1 285 ? 37.353 9.853 28.466 1.00 38.20 1404 TYR A CA 1
ATOM 2257 C C . TYR A 1 285 ? 36.532 11.087 28.089 1.00 37.51 1404 TYR A C 1
ATOM 2258 O O . TYR A 1 285 ? 36.906 11.830 27.174 1.00 32.68 1404 TYR A O 1
ATOM 2267 N N . PHE A 1 286 ? 35.428 11.317 28.800 1.00 32.38 1405 PHE A N 1
ATOM 2268 C CA . PHE A 1 286 ? 34.727 12.592 28.690 1.00 24.86 1405 PHE A CA 1
ATOM 2269 C C . PHE A 1 286 ? 35.607 13.659 29.311 1.00 30.66 1405 PHE A C 1
ATOM 2270 O O . PHE A 1 286 ? 36.656 13.357 29.880 1.00 28.60 1405 PHE A O 1
ATOM 2278 N N . GLN A 1 287 ? 35.180 14.911 29.216 1.00 23.48 1406 GLN A N 1
ATOM 2279 C CA . GLN A 1 287 ? 35.861 15.965 29.944 1.00 32.28 1406 GLN A CA 1
ATOM 2280 C C . GLN A 1 287 ? 35.387 15.869 31.393 1.00 29.43 1406 GLN A C 1
ATOM 2281 O O . GLN A 1 287 ? 34.629 16.707 31.882 1.00 23.22 1406 GLN A O 1
ATOM 2287 N N . ARG A 1 288 ? 35.864 14.816 32.057 1.00 35.19 1407 ARG A N 1
ATOM 2288 C CA . ARG A 1 288 ? 35.373 14.363 33.359 1.00 31.76 1407 ARG A CA 1
ATOM 2289 C C . ARG A 1 288 ? 35.426 15.438 34.431 1.00 27.96 1407 ARG A C 1
ATOM 2290 O O . ARG A 1 288 ? 34.417 15.739 35.069 1.00 25.45 1407 ARG A O 1
ATOM 2298 N N . THR A 1 289 ? 36.614 15.999 34.631 1.00 28.17 1408 THR A N 1
ATOM 2299 C CA . THR A 1 289 ? 36.818 17.055 35.617 1.00 31.18 1408 THR A CA 1
ATOM 2300 C C . THR A 1 289 ? 35.865 18.224 35.371 1.00 26.99 1408 THR A C 1
ATOM 2301 O O . THR A 1 289 ? 35.294 18.778 36.312 1.00 25.28 1408 THR A O 1
ATOM 2305 N N . MET A 1 290 ? 35.673 18.584 34.105 1.00 25.68 1409 MET A N 1
ATOM 2306 C CA . MET A 1 290 ? 34.788 19.693 33.770 1.00 21.40 1409 MET A CA 1
ATOM 2307 C C . MET A 1 290 ? 33.336 19.391 34.125 1.00 19.81 1409 MET A C 1
ATOM 2308 O O . MET A 1 290 ? 32.674 20.192 34.798 1.00 21.99 1409 MET A O 1
ATOM 2313 N N . TRP A 1 291 ? 32.835 18.246 33.663 1.00 19.45 1410 TRP A N 1
ATOM 2314 C CA . TRP A 1 291 ? 31.451 17.869 33.936 1.00 20.06 1410 TRP A CA 1
ATOM 2315 C C . TRP A 1 291 ? 31.225 17.704 35.433 1.00 19.83 1410 TRP A C 1
ATOM 2316 O O . TRP A 1 291 ? 30.195 18.130 35.961 1.00 20.66 1410 TRP A O 1
ATOM 2327 N N . GLU A 1 292 ? 32.187 17.090 36.116 1.00 20.73 1411 GLU A N 1
ATOM 2328 C CA . GLU A 1 292 ? 32.075 16.932 37.564 1.00 27.32 1411 GLU A CA 1
ATOM 2329 C C . GLU A 1 292 ? 32.044 18.291 38.279 1.00 28.11 1411 GLU A C 1
ATOM 2330 O O . GLU A 1 292 ? 31.269 18.473 39.221 1.00 26.25 1411 GLU A O 1
ATOM 2336 N N . ASN A 1 293 ? 32.859 19.242 37.816 1.00 25.46 1412 ASN A N 1
ATOM 2337 C CA . ASN A 1 293 ? 32.794 20.621 38.306 1.00 25.47 1412 ASN A CA 1
ATOM 2338 C C . ASN A 1 293 ? 31.396 21.208 38.139 1.00 26.48 1412 ASN A C 1
ATOM 2339 O O . ASN A 1 293 ? 30.811 21.742 39.083 1.00 22.69 1412 ASN A O 1
ATOM 2344 N N . ILE A 1 294 ? 30.875 21.125 36.918 1.00 24.29 1413 ILE A N 1
ATOM 2345 C CA . ILE A 1 294 ? 29.567 21.679 36.597 1.00 21.17 1413 ILE A CA 1
ATOM 2346 C C . ILE A 1 294 ? 28.456 21.065 37.452 1.00 21.08 1413 ILE A C 1
ATOM 2347 O O . ILE A 1 294 ? 27.661 21.790 38.052 1.00 22.97 1413 ILE A O 1
ATOM 2352 N N . PHE A 1 295 ? 28.415 19.738 37.515 1.00 20.55 1414 PHE A N 1
ATOM 2353 C CA . PHE A 1 295 ? 27.385 19.043 38.282 1.00 18.20 1414 PHE A CA 1
ATOM 2354 C C . PHE A 1 295 ? 27.496 19.373 39.772 1.00 21.12 1414 PHE A C 1
ATOM 2355 O O . PHE A 1 295 ? 26.493 19.675 40.425 1.00 21.05 1414 PHE A O 1
ATOM 2363 N N . ARG A 1 296 ? 28.715 19.331 40.304 1.00 19.86 1415 ARG A N 1
ATOM 2364 C CA . ARG A 1 296 ? 28.928 19.578 41.729 1.00 20.68 1415 ARG A CA 1
ATOM 2365 C C . ARG A 1 296 ? 28.556 21.005 42.120 1.00 22.03 1415 ARG A C 1
ATOM 2366 O O . ARG A 1 296 ? 27.940 21.236 43.164 1.00 23.59 1415 ARG A O 1
ATOM 2374 N N . THR A 1 297 ? 28.927 21.956 41.269 1.00 25.13 1416 THR A N 1
ATOM 2375 C CA . THR A 1 297 ? 28.685 23.369 41.536 1.00 24.00 1416 THR A CA 1
ATOM 2376 C C . THR A 1 297 ? 27.195 23.691 41.509 1.00 20.76 1416 THR A C 1
ATOM 2377 O O . THR A 1 297 ? 26.694 24.469 42.330 1.00 23.36 1416 THR A O 1
ATOM 2381 N N . LEU A 1 298 ? 26.485 23.093 40.559 1.00 17.45 1417 LEU A N 1
ATOM 2382 C CA . LEU A 1 298 ? 25.067 23.390 40.393 1.00 16.62 1417 LEU A CA 1
ATOM 2383 C C . LEU A 1 298 ? 24.188 22.629 41.385 1.00 23.37 1417 LEU A C 1
ATOM 2384 O O . LEU A 1 298 ? 23.083 23.072 41.698 1.00 20.14 1417 LEU A O 1
ATOM 2389 N N . LEU A 1 299 ? 24.676 21.491 41.877 1.00 17.70 1418 LEU A N 1
ATOM 2390 C CA . LEU A 1 299 ? 23.903 20.675 42.816 1.00 18.39 1418 LEU A CA 1
ATOM 2391 C C . LEU A 1 299 ? 24.164 21.018 44.279 1.00 26.65 1418 LEU A C 1
ATOM 2392 O O . LEU A 1 299 ? 23.314 20.782 45.143 1.00 24.51 1418 LEU A O 1
ATOM 2397 N N . ASN A 1 300 ? 25.344 21.553 44.565 1.00 25.63 1419 ASN A N 1
ATOM 2398 C CA . ASN A 1 300 ? 25.742 21.759 45.948 1.00 23.69 1419 ASN A CA 1
ATOM 2399 C C . ASN A 1 300 ? 25.995 23.224 46.243 1.00 27.33 1419 ASN A C 1
ATOM 2400 O O . ASN A 1 300 ? 27.116 23.714 46.089 1.00 29.77 1419 ASN A O 1
ATOM 2405 N N . ILE A 1 301 ? 24.939 23.910 46.670 1.00 26.65 1420 ILE A N 1
ATOM 2406 C CA . ILE A 1 301 ? 24.979 25.348 46.926 1.00 24.21 1420 ILE A CA 1
ATOM 2407 C C . ILE A 1 301 ? 24.770 25.615 48.415 1.00 26.33 1420 ILE A C 1
ATOM 2408 O O . ILE A 1 301 ? 23.884 25.026 49.041 1.00 26.69 1420 ILE A O 1
ATOM 2413 N N . ARG A 1 302 ? 25.598 26.492 48.979 1.00 27.98 1421 ARG A N 1
ATOM 2414 C CA . ARG A 1 302 ? 25.660 26.690 50.426 1.00 30.43 1421 ARG A CA 1
ATOM 2415 C C . ARG A 1 302 ? 24.355 27.219 51.022 1.00 39.43 1421 ARG A C 1
ATOM 2416 O O . ARG A 1 302 ? 23.827 26.661 51.991 1.00 34.31 1421 ARG A O 1
ATOM 2424 N N . ASP A 1 303 ? 23.842 28.297 50.439 1.00 30.45 1422 ASP A N 1
ATOM 2425 C CA . ASP A 1 303 ? 22.633 28.944 50.946 1.00 36.42 1422 ASP A CA 1
ATOM 2426 C C . ASP A 1 303 ? 21.936 29.722 49.834 1.00 35.59 1422 ASP A C 1
ATOM 2427 O O . ASP A 1 303 ? 22.425 29.759 48.705 1.00 34.06 1422 ASP A O 1
ATOM 2432 N N . CYS A 1 304 ? 20.808 30.354 50.156 1.00 36.44 1423 CYS A N 1
ATOM 2433 C CA . CYS A 1 304 ? 20.032 31.097 49.160 1.00 39.58 1423 CYS A CA 1
ATOM 2434 C C . CYS A 1 304 ? 20.576 32.502 48.944 1.00 39.58 1423 CYS A C 1
ATOM 2435 O O . CYS A 1 304 ? 20.125 33.223 48.054 1.00 38.53 1423 CYS A O 1
ATOM 2438 N N . ARG A 1 305 ? 21.541 32.895 49.764 1.00 35.10 1424 ARG A N 1
ATOM 2439 C CA . ARG A 1 305 ? 22.079 34.245 49.689 1.00 36.07 1424 ARG A CA 1
ATOM 2440 C C . ARG A 1 305 ? 22.917 34.465 48.440 1.00 44.76 1424 ARG A C 1
ATOM 2441 O O . ARG A 1 305 ? 22.869 35.538 47.838 1.00 43.97 1424 ARG A O 1
ATOM 2449 N N . THR A 1 306 ? 23.701 33.454 48.069 1.00 46.18 1425 THR A N 1
ATOM 2450 C CA . THR A 1 306 ? 24.573 33.546 46.900 1.00 47.80 1425 THR A CA 1
ATOM 2451 C C . THR A 1 306 ? 24.485 32.294 46.028 1.00 37.36 1425 THR A C 1
ATOM 2452 O O . THR A 1 306 ? 24.684 31.176 46.508 1.00 35.16 1425 THR A O 1
ATOM 2456 N N . MET A 1 307 ? 24.180 32.487 44.749 1.00 31.94 1426 MET A N 1
ATOM 2457 C CA . MET A 1 307 ? 24.162 31.385 43.791 1.00 28.90 1426 MET A CA 1
ATOM 2458 C C . MET A 1 307 ? 25.530 31.258 43.124 1.00 29.18 1426 MET A C 1
ATOM 2459 O O . MET A 1 307 ? 26.297 32.218 43.100 1.00 34.63 1426 MET A O 1
ATOM 2464 N N . PRO A 1 308 ? 25.854 30.065 42.599 1.00 27.26 1427 PRO A N 1
ATOM 2465 C CA . PRO A 1 308 ? 27.101 29.918 41.841 1.00 29.99 1427 PRO A CA 1
ATOM 2466 C C . PRO A 1 308 ? 27.129 30.796 40.594 1.00 30.25 1427 PRO A C 1
ATOM 2467 O O . PRO A 1 308 ? 26.074 31.110 40.036 1.00 24.71 1427 PRO A O 1
ATOM 2471 N N . ASN A 1 309 ? 28.327 31.183 40.164 1.00 22.32 1428 ASN A N 1
ATOM 2472 C CA . ASN A 1 309 ? 28.493 31.982 38.950 1.00 28.08 1428 ASN A CA 1
ATOM 2473 C C . ASN A 1 309 ? 28.271 31.120 37.704 1.00 25.40 1428 ASN A C 1
ATOM 2474 O O . ASN A 1 309 ? 29.138 30.328 37.328 1.00 20.12 1428 ASN A O 1
ATOM 2479 N N . LEU A 1 310 ? 27.115 31.282 37.063 1.00 19.84 1429 LEU A N 1
ATOM 2480 C CA . LEU A 1 310 ? 26.776 30.493 35.880 1.00 18.57 1429 LEU A CA 1
ATOM 2481 C C . LEU A 1 310 ? 27.660 30.846 34.674 1.00 22.26 1429 LEU A C 1
ATOM 2482 O O . LEU A 1 310 ? 27.897 30.005 33.802 1.00 17.67 1429 LEU A O 1
ATOM 2487 N N . GLN A 1 311 ? 28.143 32.085 34.623 1.00 19.21 1430 GLN A N 1
ATOM 2488 C CA . GLN A 1 311 ? 29.018 32.502 33.532 1.00 18.05 1430 GLN A CA 1
ATOM 2489 C C . GLN A 1 311 ? 30.376 31.815 33.599 1.00 17.96 1430 GLN A C 1
ATOM 2490 O O . GLN A 1 311 ? 30.954 31.495 32.561 1.00 18.48 1430 GLN A O 1
ATOM 2496 N N . GLN A 1 312 ? 30.880 31.586 34.810 1.00 18.66 1431 GLN A N 1
ATOM 2497 C CA . GLN A 1 312 ? 32.142 30.847 34.979 1.00 19.75 1431 GLN A CA 1
ATOM 2498 C C . GLN A 1 312 ? 31.990 29.420 34.447 1.00 18.50 1431 GLN A C 1
ATOM 2499 O O . GLN A 1 312 ? 32.922 28.847 33.874 1.00 19.91 1431 GLN A O 1
ATOM 2505 N N . LEU A 1 313 ? 30.807 28.848 34.627 1.00 19.02 1432 LEU A N 1
ATOM 2506 C CA . LEU A 1 313 ? 30.540 27.517 34.094 1.00 19.88 1432 LEU A CA 1
ATOM 2507 C C . LEU A 1 313 ? 30.513 27.549 32.566 1.00 16.93 1432 LEU A C 1
ATOM 2508 O O . LEU A 1 313 ? 31.017 26.632 31.908 1.00 17.04 1432 LEU A O 1
ATOM 2513 N N . ARG A 1 314 ? 29.940 28.612 32.003 1.00 14.58 1433 ARG A N 1
ATOM 2514 C CA . ARG A 1 314 ? 29.921 28.769 30.552 1.00 13.98 1433 ARG A CA 1
ATOM 2515 C C . ARG A 1 314 ? 31.355 28.890 30.044 1.00 16.35 1433 ARG A C 1
ATOM 2516 O O . ARG A 1 314 ? 31.701 28.302 29.025 1.00 17.50 1433 ARG A O 1
ATOM 2524 N N . THR A 1 315 ? 32.190 29.617 30.776 1.00 16.81 1434 THR A N 1
ATOM 2525 C CA . THR A 1 315 ? 33.606 29.744 30.419 1.00 18.49 1434 THR A CA 1
ATOM 2526 C C . THR A 1 315 ? 34.295 28.381 30.376 1.00 18.81 1434 THR A C 1
ATOM 2527 O O . THR A 1 315 ? 35.087 28.102 29.467 1.00 19.53 1434 THR A O 1
ATOM 2531 N N . GLN A 1 316 ? 33.982 27.525 31.345 1.00 18.52 1435 GLN A N 1
ATOM 2532 C CA . GLN A 1 316 ? 34.588 26.200 31.385 1.00 20.87 1435 GLN A CA 1
ATOM 2533 C C . GLN A 1 316 ? 34.228 25.405 30.137 1.00 18.01 1435 GLN A C 1
ATOM 2534 O O . GLN A 1 316 ? 35.093 24.760 29.533 1.00 18.98 1435 GLN A O 1
ATOM 2540 N N . LEU A 1 317 ? 32.955 25.463 29.754 1.00 16.24 1436 LEU A N 1
ATOM 2541 C CA . LEU A 1 317 ? 32.473 24.774 28.564 1.00 20.84 1436 LEU A CA 1
ATOM 2542 C C . LEU A 1 317 ? 33.095 25.325 27.279 1.00 20.58 1436 LEU A C 1
ATOM 2543 O O . LEU A 1 317 ? 33.474 24.557 26.394 1.00 21.91 1436 LEU A O 1
ATOM 2548 N N . LYS A 1 318 ? 33.196 26.647 27.177 1.00 17.90 1437 LYS A N 1
ATOM 2549 C CA . LYS A 1 318 ? 33.792 27.273 26.000 1.00 20.30 1437 LYS A CA 1
ATOM 2550 C C . LYS A 1 318 ? 35.254 26.871 25.839 1.00 18.93 1437 LYS A C 1
ATOM 2551 O O . LYS A 1 318 ? 35.744 26.707 24.717 1.00 21.45 1437 LYS A O 1
ATOM 2557 N N . CYS A 1 319 ? 35.955 26.732 26.961 1.00 20.27 1438 CYS A N 1
ATOM 2558 C CA . CYS A 1 319 ? 37.366 26.348 26.932 1.00 22.11 1438 CYS A CA 1
ATOM 2559 C C . CYS A 1 319 ? 37.523 24.933 26.389 1.00 22.15 1438 CYS A C 1
ATOM 2560 O O . CYS A 1 319 ? 38.438 24.648 25.623 1.00 23.69 1438 CYS A O 1
ATOM 2563 N N . ALA A 1 320 ? 36.620 24.049 26.790 1.00 20.70 1439 ALA A N 1
ATOM 2564 C CA . ALA A 1 320 ? 36.660 22.676 26.319 1.00 20.86 1439 ALA A CA 1
ATOM 2565 C C . ALA A 1 320 ? 36.308 22.623 24.836 1.00 20.32 1439 ALA A C 1
ATOM 2566 O O . ALA A 1 320 ? 36.933 21.888 24.067 1.00 24.02 1439 ALA A O 1
ATOM 2568 N N . LEU A 1 321 ? 35.288 23.384 24.448 1.00 18.74 1440 LEU A N 1
ATOM 2569 C CA . LEU A 1 321 ? 34.887 23.482 23.047 1.00 22.26 1440 LEU A CA 1
ATOM 2570 C C . LEU A 1 321 ? 36.039 24.009 22.190 1.00 24.65 1440 LEU A C 1
ATOM 2571 O O . LEU A 1 321 ? 36.244 23.566 21.057 1.00 22.28 1440 LEU A O 1
ATOM 2576 N N . ALA A 1 322 ? 36.804 24.942 22.749 1.00 26.39 1441 ALA A N 1
ATOM 2577 C CA . ALA A 1 322 ? 37.927 25.545 22.036 1.00 26.03 1441 ALA A CA 1
ATOM 2578 C C . ALA A 1 322 ? 39.096 24.590 21.776 1.00 29.01 1441 ALA A C 1
ATOM 2579 O O . ALA A 1 322 ? 39.887 24.823 20.858 1.00 29.48 1441 ALA A O 1
ATOM 2581 N N . GLU A 1 323 ? 39.221 23.536 22.584 1.00 25.52 1442 GLU A N 1
ATOM 2582 C CA . GLU A 1 323 ? 40.324 22.584 22.420 1.00 27.70 1442 GLU A CA 1
ATOM 2583 C C . GLU A 1 323 ? 40.167 21.740 21.157 1.00 31.76 1442 GLU A C 1
ATOM 2584 O O . GLU A 1 323 ? 41.135 21.159 20.660 1.00 36.00 1442 GLU A O 1
ATOM 2590 N N . LYS A 1 324 ? 38.945 21.660 20.642 1.00 28.69 1443 LYS A N 1
ATOM 2591 C CA . LYS A 1 324 ? 38.669 20.791 19.506 1.00 35.68 1443 LYS A CA 1
ATOM 2592 C C . LYS A 1 324 ? 37.758 21.451 18.482 1.00 34.40 1443 LYS A C 1
ATOM 2593 O O . LYS A 1 324 ? 36.729 20.890 18.120 1.00 30.05 1443 LYS A O 1
ATOM 2599 N N . GLU A 1 325 ? 38.145 22.627 17.994 1.00 35.53 1444 GLU A N 1
ATOM 2600 C CA . GLU A 1 325 ? 37.260 23.410 17.131 1.00 39.66 1444 GLU A CA 1
ATOM 2601 C C . GLU A 1 325 ? 36.846 22.684 15.847 1.00 39.50 1444 GLU A C 1
ATOM 2602 O O . GLU A 1 325 ? 35.697 22.793 15.405 1.00 34.69 1444 GLU A O 1
ATOM 2608 N N . LYS A 1 326 ? 37.778 21.936 15.262 1.00 36.31 1445 LYS A N 1
ATOM 2609 C CA . LYS A 1 326 ? 37.498 21.190 14.037 1.00 42.66 1445 LYS A CA 1
ATOM 2610 C C . LYS A 1 326 ? 36.476 20.075 14.279 1.00 38.37 1445 LYS A C 1
ATOM 2611 O O . LYS A 1 326 ? 35.493 19.954 13.542 1.00 36.19 1445 LYS A O 1
ATOM 2617 N N . TYR A 1 327 ? 36.711 19.259 15.305 1.00 31.28 1446 TYR A N 1
ATOM 2618 C CA . TYR A 1 327 ? 35.774 18.195 15.665 1.00 28.84 1446 TYR A CA 1
ATOM 2619 C C . TYR A 1 327 ? 34.380 18.727 15.966 1.00 33.50 1446 TYR A C 1
ATOM 2620 O O . TYR A 1 327 ? 33.378 18.136 15.556 1.00 32.20 1446 TYR A O 1
ATOM 2629 N N . VAL A 1 328 ? 34.325 19.830 16.706 1.00 28.21 1447 VAL A N 1
ATOM 2630 C CA . VAL A 1 328 ? 33.058 20.410 17.143 1.00 24.32 1447 VAL A CA 1
ATOM 2631 C C . VAL A 1 328 ? 32.229 20.881 15.949 1.00 27.57 1447 VAL A C 1
ATOM 2632 O O . VAL A 1 328 ? 31.016 20.669 15.900 1.00 26.07 1447 VAL A O 1
ATOM 2636 N N . ALA A 1 329 ? 32.891 21.503 14.978 1.00 28.55 1448 ALA A N 1
ATOM 2637 C CA . ALA A 1 329 ? 32.207 21.955 13.773 1.00 30.07 1448 ALA A CA 1
ATOM 2638 C C . ALA A 1 329 ? 31.625 20.764 13.015 1.00 28.15 1448 ALA A C 1
ATOM 2639 O O . ALA A 1 329 ? 30.504 20.835 12.508 1.00 29.43 1448 ALA A O 1
ATOM 2641 N N . GLU A 1 330 ? 32.389 19.675 12.943 1.00 25.26 1449 GLU A N 1
ATOM 2642 C CA . GLU A 1 330 ? 31.916 18.433 12.326 1.00 27.19 1449 GLU A CA 1
ATOM 2643 C C . GLU A 1 330 ? 30.730 17.848 13.085 1.00 25.63 1449 GLU A C 1
ATOM 2644 O O . GLU A 1 330 ? 29.719 17.466 12.486 1.00 27.47 1449 GLU A O 1
ATOM 2650 N N . ALA A 1 331 ? 30.858 17.766 14.406 1.00 25.11 1450 ALA A N 1
ATOM 2651 C CA . ALA A 1 331 ? 29.785 17.219 15.241 1.00 25.56 1450 ALA A CA 1
ATOM 2652 C C . ALA A 1 331 ? 28.498 18.037 15.128 1.00 23.07 1450 ALA A C 1
ATOM 2653 O O . ALA A 1 331 ? 27.398 17.479 15.070 1.00 23.54 1450 ALA A O 1
ATOM 2655 N N . ILE A 1 332 ? 28.635 19.361 15.116 1.00 18.30 1451 ILE A N 1
ATOM 2656 C CA . ILE A 1 332 ? 27.481 20.243 14.969 1.00 19.15 1451 ILE A CA 1
ATOM 2657 C C . ILE A 1 332 ? 26.857 20.054 13.591 1.00 23.56 1451 ILE A C 1
ATOM 2658 O O . ILE A 1 332 ? 25.629 19.998 13.452 1.00 24.02 1451 ILE A O 1
ATOM 2663 N N . SER A 1 333 ? 27.714 19.954 12.577 1.00 18.76 1452 SER A N 1
ATOM 2664 C CA . SER A 1 333 ? 27.268 19.720 11.205 1.00 27.99 1452 SER A CA 1
ATOM 2665 C C . SER A 1 333 ? 26.445 18.431 11.124 1.00 28.78 1452 SER A C 1
ATOM 2666 O O . SER A 1 333 ? 25.347 18.410 10.558 1.00 23.77 1452 SER A O 1
ATOM 2669 N N . LYS A 1 334 ? 26.973 17.365 11.717 1.00 22.59 1453 LYS A N 1
ATOM 2670 C CA . LYS A 1 334 ? 26.295 16.075 11.727 1.00 25.79 1453 LYS A CA 1
ATOM 2671 C C . LYS A 1 334 ? 24.980 16.122 12.502 1.00 22.85 1453 LYS A C 1
ATOM 2672 O O . LYS A 1 334 ? 23.992 15.498 12.105 1.00 22.79 1453 LYS A O 1
ATOM 2678 N N . PHE A 1 335 ? 24.975 16.857 13.610 1.00 19.48 1454 PHE A N 1
ATOM 2679 C CA . PHE A 1 335 ? 23.776 17.046 14.419 1.00 18.45 1454 PHE A CA 1
ATOM 2680 C C . PHE A 1 335 ? 22.698 17.778 13.630 1.00 17.39 1454 PHE A C 1
ATOM 2681 O O . PHE A 1 335 ? 21.532 17.358 13.612 1.00 18.65 1454 PHE A O 1
ATOM 2689 N N . ASN A 1 336 ? 23.080 18.882 12.989 1.00 18.83 1455 ASN A N 1
ATOM 2690 C CA . ASN A 1 336 ? 22.128 19.671 12.208 1.00 18.50 1455 ASN A CA 1
ATOM 2691 C C . ASN A 1 336 ? 21.540 18.868 11.050 1.00 20.86 1455 ASN A C 1
ATOM 2692 O O . ASN A 1 336 ? 20.351 18.991 10.723 1.00 20.73 1455 ASN A O 1
ATOM 2697 N N . THR A 1 337 ? 22.375 18.042 10.431 1.00 19.91 1456 THR A N 1
ATOM 2698 C CA . THR A 1 337 ? 21.923 17.182 9.336 1.00 26.35 1456 THR A CA 1
ATOM 2699 C C . THR A 1 337 ? 20.837 16.196 9.796 1.00 26.82 1456 THR A C 1
ATOM 2700 O O . THR A 1 337 ? 19.862 15.952 9.081 1.00 25.15 1456 THR A O 1
ATOM 2704 N N . ILE A 1 338 ? 21.004 15.642 10.994 1.00 25.53 1457 ILE A N 1
ATOM 2705 C CA . ILE A 1 338 ? 20.010 14.730 11.561 1.00 29.44 1457 ILE A CA 1
ATOM 2706 C C . ILE A 1 338 ? 18.686 15.469 11.785 1.00 30.44 1457 ILE A C 1
ATOM 2707 O O . ILE A 1 338 ? 17.606 14.921 11.547 1.00 37.60 1457 ILE A O 1
ATOM 2712 N N . LEU A 1 339 ? 18.788 16.722 12.226 1.00 26.73 1458 LEU A N 1
ATOM 2713 C CA . LEU A 1 339 ? 17.631 17.590 12.449 1.00 25.71 1458 LEU A CA 1
ATOM 2714 C C . LEU A 1 339 ? 16.854 17.875 11.173 1.00 29.74 1458 LEU A C 1
ATOM 2715 O O . LEU A 1 339 ? 15.621 17.918 11.192 1.00 29.91 1458 LEU A O 1
ATOM 2720 N N . GLN A 1 340 ? 17.597 18.103 10.089 1.00 36.79 1459 GLN A N 1
ATOM 2721 C CA . GLN A 1 340 ? 17.076 18.639 8.825 1.00 49.09 1459 GLN A CA 1
ATOM 2722 C C . GLN A 1 340 ? 15.936 19.650 8.998 1.00 63.85 1459 GLN A C 1
ATOM 2723 O O . GLN A 1 340 ? 15.567 20.358 8.058 1.00 71.82 1459 GLN A O 1
#

Organism: Drosophila melanogaster (NCBI:txid7227)

Nearest PDB structures (foldseek):
  6jkm-assembly1_A  TM=1.000E+00  e=5.074E-68  Drosophila melanogaster
  5dmz-assembly2_B  TM=9.182E-01  e=3.565E-30  Homo sapiens
  4r8q-assembly1_A  TM=9.204E-01  e=9.552E-30  Homo sapiens
  7b31-assembly1_A  TM=6.927E-01  e=6.427E-12  Homo sapiens
  5dbx-assembly1_A  TM=6.263E-01  e=5.820E-11  Mus musculus

GO terms:
  GO:0000776 kinetochore (C, IDA)
  GO:0005737 cytoplasm (C, IDA)
  GO:0007094 mitotic spindle assembly checkpoint signaling (P, IDA)
  GO:0007096 regulation of exit from mitosis (P, IGI)
  GO:0010965 regulation of mitotic sister chromatid separation (P, IMP)
  GO:0031507 heterochromatin formation (P, IMP)
  GO:0051754 meiotic sister chromatid cohesion, centromeric (P, IMP)
  GO:0070193 synaptonemal complex organization (P, IMP)
  GO:0007065 male meiosis sister chromatid cohesion (P, IMP)
  GO:0007066 female meiosis sister chromatid cohesion (P, IMP)
  GO:0007094 mitotic spindle assembly checkpoint signaling (P, IMP)
  GO:0007096 regulation of exit from mitosis (P, IMP)
  GO:0009267 cellular response to starvation (P, IMP)

Foldseek 3Di:
DDQLDPVVLVVLCVVVVVVVVLVPDQQEDEDADDDAQDAQDWDDDVPWIKGFHAWDAADPFWTKTWIAGVVVRFIKIKTKGWPALSVLVVLQVLLCVQDDDPQQPQAEWHFRHWYHHNTMIITITGDAPLAFQLSLQVLVCVVPVDFQDLLVLLLLLLQVLVNLVRCVVSQKALLDQARNQKTQRAADDLDSRRHRIHGYDSSRMGRRVSDDPVDWDQDADPDQLQGAPQVVPVHTEDNLSNLSSSLQRSCCRGPVDGFDWDQPPPHNFIATPDQDDPPRVRVLNCVSRRQSRDDDHHPDHDDSVVNSVSSVVVCVVCSPVSNVSSVVSNVSSD

Sequence (334 aa):
FNPFNVELISSLLESIDFSMYIEKLPHCQLVGHVKRLHPNTHLEVHNEKFEVSKMIGKGAYGSVYVGKHLKSGKKVALKQERPTNYWEFYICCLEIHSRLTSEQMIPSYAHIDYALVGNNSSVYISEFSDYGSLIGVCNKVKSVTNRNMDEYVVMHLSCQMLDIVDHLHAMGIIHADIKPDNFLLMKPICADPNEVSLQLIDFGVSIDMKLFPDNQTFNYVHHDDLFKCIEMRTGRPWTYQLDLYGLVSVMHVLLFGRYMEVVQRSPSTIWMPKTNVPRYFQRTMWENIFRTLLNIRDCRTMPNLQQLRTQLKCALAEKEKYVAEAISKFNTILQ